Protein AF-A0A519KYM5-F1 (afdb_monomer)

pLDDT: mean 92.84, std 6.89, range [45.44, 98.31]

Radius of gyration: 21.44 Å; Cα contacts (8 Å, |Δi|>4): 376; chains: 1; bounding box: 69×41×55 Å

Foldseek 3Di:
DLQLLLLVVLLVVQLCCLLQFHLDGCSVLCSVLSVVCVVCPVPDLVCLQVQLCCLQQVLLLVQLVVCLVVFHHDQFQLSDHVVRLVVQLVVLVVLQLDQDSNSVSVSSVSNNVSCCRGVVSVVSSVSSNVSSVVSVVVSCVVVCCLVPVVVCVVVLVVLLVCLQVQLVVLVVLLCCVVVVNDATRSSSSSNSSSSSSVVSNVSNVVSVVSVCCVPPVVVVCVQCVLCVQAVVVLVSQVSNVVSQCPGNNHVNCVVPPVQPDPVNVVVVVVVSVVVSSVVSVVLVVFFVGPPVVQVSVCSSVVHRDGGGDDDDPD

Solvent-accessible surface area (backbone atoms only — not comparable to full-atom values): 15759 Å² total; per-residue (Å²): 110,64,68,61,42,44,32,52,53,36,27,52,50,18,52,49,40,20,35,77,41,36,52,75,48,67,42,36,53,50,20,55,44,51,58,56,49,57,78,52,69,82,56,52,67,65,55,27,43,53,51,12,51,44,32,41,48,46,44,29,41,52,51,8,52,49,16,26,72,72,43,43,82,76,79,19,87,65,72,45,53,71,70,56,46,49,50,61,51,59,71,40,46,62,31,47,68,30,62,50,60,65,50,31,29,52,38,17,50,49,47,42,59,46,48,63,38,46,40,30,63,59,50,50,36,50,53,39,24,52,45,10,50,50,30,39,49,53,36,41,61,75,66,36,45,85,80,40,45,80,84,38,42,69,58,33,50,53,40,23,70,47,22,35,61,53,9,47,57,30,31,52,50,28,44,34,59,80,71,67,52,88,60,57,32,52,53,32,7,51,34,45,27,20,53,43,11,51,64,36,26,49,49,9,51,53,25,47,49,51,58,39,36,74,73,80,32,52,64,57,52,64,68,44,44,37,33,65,70,20,48,64,30,49,52,54,49,51,39,44,52,49,34,35,46,28,28,30,61,49,70,34,44,72,79,37,74,79,49,73,35,74,67,40,47,51,50,50,52,50,52,52,52,51,49,46,38,52,48,29,45,59,48,54,70,54,26,69,53,32,72,50,48,39,51,54,48,16,63,44,70,74,45,85,60,82,52,60,55,77,76,74,84,127

Sequence (314 aa):
GFYLRRVFILLLIGLCNLAFLYWGDILIVYALLGMVLLLFRNAGQKTLLTLGLTLVLVPPLLIGAAEAIIGGPLPNLAGVGPTASQAAFDALLPAYAGGDYWAFVAANLRYYLMHNLTETSYVVMYDLGVLGLFMLGLWTARKGVFENIDQHRPLLRRIAAIALPVGLVISVVQATRMLGVPAEGVLRGVVTAAYIGLPILAFGYLAILTLFISRNGRWLSVLFAPMGRMALTGYLASNAIGAFIWYAWGLGHINDKAWLTMGGMNLIAVAVFVALCLFSALWLAVFRFGPAEWVWRSLTYGRLQPVLKRKSAA

Mean predicted aligned error: 4.63 Å

Structure (mmCIF, N/CA/C/O backbone):
data_AF-A0A519KYM5-F1
#
_entry.id   AF-A0A519KYM5-F1
#
loop_
_atom_site.group_PDB
_atom_site.id
_atom_site.type_symbol
_atom_site.label_atom_id
_atom_site.label_alt_id
_atom_site.label_comp_id
_atom_site.label_asym_id
_atom_site.label_entity_id
_atom_site.label_seq_id
_atom_site.pdbx_PDB_ins_code
_atom_site.Cartn_x
_atom_site.Cartn_y
_atom_site.Cartn_z
_atom_site.occupancy
_atom_site.B_iso_or_equiv
_atom_site.auth_seq_id
_atom_site.auth_comp_id
_atom_site.auth_asym_id
_atom_site.auth_atom_id
_atom_site.pdbx_PDB_model_num
ATOM 1 N N . GLY A 1 1 ? -11.924 -19.831 11.954 1.00 82.38 1 GLY A N 1
ATOM 2 C CA . GLY A 1 1 ? -12.762 -19.871 10.739 1.00 82.38 1 GLY A CA 1
ATOM 3 C C . GLY A 1 1 ? -12.939 -18.507 10.090 1.00 82.38 1 GLY A C 1
ATOM 4 O O . GLY A 1 1 ? -12.425 -18.301 9.003 1.00 82.38 1 GLY A O 1
ATOM 5 N N . PHE A 1 2 ? -13.641 -17.573 10.743 1.00 91.56 2 PHE A N 1
ATOM 6 C CA . PHE A 1 2 ? -14.082 -16.309 10.125 1.00 91.56 2 PHE A CA 1
ATOM 7 C C . PHE A 1 2 ? -12.966 -15.458 9.493 1.00 91.56 2 PHE A C 1
ATOM 9 O O . PHE A 1 2 ? -13.075 -15.081 8.331 1.00 91.56 2 PHE A O 1
ATOM 16 N N . TYR A 1 3 ? -11.875 -15.196 10.223 1.00 91.62 3 TYR A N 1
ATOM 17 C CA . TYR A 1 3 ? -10.758 -14.398 9.699 1.00 91.62 3 TYR A CA 1
ATOM 18 C C . TYR A 1 3 ? -10.119 -15.031 8.454 1.00 91.62 3 TYR A C 1
ATOM 20 O O . TYR A 1 3 ? -9.906 -14.342 7.464 1.00 91.62 3 TYR A O 1
ATOM 28 N N . LEU A 1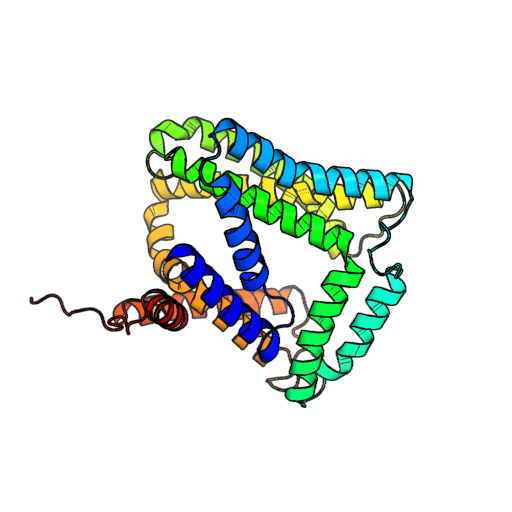 4 ? -9.888 -16.350 8.472 1.00 93.06 4 LEU A N 1
ATOM 29 C CA . LEU A 1 4 ? -9.316 -17.069 7.330 1.00 93.06 4 LEU A CA 1
ATOM 30 C C . LEU A 1 4 ? -10.217 -16.985 6.096 1.00 93.06 4 LEU A C 1
ATOM 32 O O . LEU A 1 4 ? -9.712 -16.741 5.012 1.00 93.06 4 LEU A O 1
ATOM 36 N N . ARG A 1 5 ? -11.545 -17.094 6.252 1.00 94.56 5 ARG A N 1
ATOM 37 C CA . ARG A 1 5 ? -12.481 -16.882 5.131 1.00 94.56 5 ARG A CA 1
ATOM 38 C C . ARG A 1 5 ? -12.365 -15.470 4.568 1.00 94.56 5 ARG A C 1
ATOM 40 O O . ARG A 1 5 ? -12.272 -15.300 3.361 1.00 94.56 5 ARG A O 1
ATOM 47 N N . ARG A 1 6 ? -12.338 -14.464 5.446 1.00 95.06 6 ARG A N 1
ATOM 48 C CA . ARG A 1 6 ? -12.236 -13.050 5.061 1.00 95.06 6 ARG A CA 1
ATOM 49 C C . ARG A 1 6 ? -10.977 -12.773 4.242 1.00 95.06 6 ARG A C 1
ATOM 51 O O . ARG A 1 6 ? -11.042 -12.074 3.235 1.00 95.06 6 ARG A O 1
ATOM 58 N N . VAL A 1 7 ? -9.855 -13.323 4.691 1.00 95.69 7 VAL A N 1
ATOM 59 C CA . VAL A 1 7 ? -8.554 -13.184 4.039 1.00 95.69 7 VAL A CA 1
ATOM 60 C C . VAL A 1 7 ? -8.479 -13.998 2.746 1.00 95.69 7 VAL A C 1
ATOM 62 O O . VAL A 1 7 ? -8.010 -13.485 1.740 1.00 95.69 7 VAL A O 1
ATOM 65 N N . PHE A 1 8 ? -9.023 -15.213 2.725 1.00 96.44 8 PHE A N 1
ATOM 66 C CA . PHE A 1 8 ? -9.093 -16.031 1.515 1.00 96.44 8 PHE A CA 1
ATOM 67 C C . PHE A 1 8 ? -9.935 -15.377 0.412 1.00 96.44 8 PHE A C 1
ATOM 69 O O . PHE A 1 8 ? -9.525 -15.335 -0.739 1.00 96.44 8 PHE A O 1
ATOM 76 N N . ILE A 1 9 ? -11.089 -14.793 0.746 1.00 97.06 9 ILE A N 1
ATOM 77 C CA . ILE A 1 9 ? -11.899 -14.070 -0.247 1.00 97.06 9 ILE A CA 1
ATOM 78 C C . ILE A 1 9 ? -11.163 -12.817 -0.729 1.00 97.06 9 ILE A C 1
ATOM 80 O O . ILE A 1 9 ? -11.246 -12.481 -1.906 1.00 97.06 9 ILE A O 1
ATOM 84 N N . LEU A 1 10 ? -10.424 -12.138 0.155 1.00 96.75 10 LEU A N 1
ATOM 85 C CA . LEU A 1 10 ? -9.591 -11.003 -0.242 1.00 96.75 10 LEU A CA 1
ATOM 86 C C . LEU A 1 10 ? -8.496 -11.430 -1.233 1.00 96.75 10 LEU A C 1
ATOM 88 O O . LEU A 1 10 ? -8.280 -10.726 -2.212 1.00 96.75 10 LEU A O 1
ATOM 92 N N . LEU A 1 11 ? -7.883 -12.602 -1.024 1.00 97.62 11 LEU A N 1
ATOM 93 C CA . LEU A 1 11 ? -6.935 -13.206 -1.963 1.00 97.62 11 LEU A CA 1
ATOM 94 C C . LEU A 1 11 ? -7.583 -13.458 -3.329 1.00 97.62 11 LEU A C 1
ATOM 96 O O . LEU A 1 11 ? -7.002 -13.095 -4.343 1.00 97.62 11 LEU A O 1
ATOM 100 N N . LEU A 1 12 ? -8.793 -14.027 -3.369 1.00 97.75 12 LEU A N 1
ATOM 101 C CA . LEU A 1 12 ? -9.511 -14.251 -4.630 1.00 97.75 12 LEU A CA 1
ATOM 102 C C . LEU A 1 12 ? -9.815 -12.938 -5.363 1.00 97.75 12 LEU A C 1
ATOM 104 O O . LEU A 1 12 ? -9.642 -12.859 -6.574 1.00 97.75 12 LEU A O 1
ATOM 108 N N . ILE A 1 13 ? -10.232 -11.898 -4.635 1.00 97.94 13 ILE A N 1
ATOM 109 C CA . ILE A 1 13 ? -10.460 -10.567 -5.215 1.00 97.94 13 ILE A CA 1
ATOM 110 C C . ILE A 1 13 ? -9.151 -9.997 -5.775 1.00 97.94 13 ILE A C 1
ATOM 112 O O . ILE A 1 13 ? -9.155 -9.477 -6.888 1.00 97.94 13 ILE A O 1
ATOM 116 N N . GLY A 1 14 ? -8.046 -10.136 -5.039 1.00 97.44 14 GLY A N 1
ATOM 117 C CA . GLY A 1 14 ? -6.719 -9.725 -5.492 1.00 97.44 14 GLY A CA 1
ATOM 118 C C . GLY A 1 14 ? -6.259 -10.472 -6.742 1.00 97.44 14 GLY A C 1
ATOM 119 O O . GLY A 1 14 ? -5.778 -9.850 -7.676 1.00 97.44 14 GLY A O 1
ATOM 120 N N . LEU A 1 15 ? -6.486 -11.787 -6.825 1.00 97.25 15 LEU A N 1
ATOM 121 C CA . LEU A 1 15 ? -6.181 -12.586 -8.020 1.00 97.25 15 LEU A CA 1
ATOM 122 C C . LEU A 1 15 ? -7.008 -12.153 -9.238 1.00 97.25 15 LEU A C 1
ATOM 124 O O . LEU A 1 15 ? -6.481 -12.088 -10.346 1.00 97.25 15 LEU A O 1
ATOM 128 N N . CYS A 1 16 ? -8.286 -11.818 -9.043 1.00 97.62 16 CYS A N 1
ATOM 129 C CA . CYS A 1 16 ? -9.114 -11.264 -10.112 1.00 97.62 16 CYS A CA 1
ATOM 130 C C . CYS A 1 16 ? -8.623 -9.878 -10.551 1.00 97.62 16 CYS A C 1
ATOM 132 O O . CYS A 1 16 ? -8.496 -9.633 -11.747 1.00 97.62 16 CYS A O 1
ATOM 134 N N . ASN A 1 17 ? -8.327 -8.976 -9.611 1.00 97.56 17 ASN A N 1
ATOM 135 C CA . ASN A 1 17 ? -7.781 -7.658 -9.940 1.00 97.56 17 ASN A CA 1
ATOM 136 C C . ASN A 1 17 ? -6.436 -7.786 -10.671 1.00 97.56 17 ASN A C 1
ATOM 138 O O . ASN A 1 17 ? -6.242 -7.137 -11.698 1.00 97.56 17 ASN A O 1
ATOM 142 N N . LEU A 1 18 ? -5.574 -8.688 -10.197 1.00 96.94 18 LEU A N 1
ATOM 143 C CA . LEU A 1 18 ? -4.292 -8.998 -10.809 1.00 96.94 18 LEU A CA 1
ATOM 144 C C . LEU A 1 18 ? -4.453 -9.422 -12.270 1.00 96.94 18 LEU A C 1
ATOM 146 O O . LEU A 1 18 ? -3.813 -8.874 -13.159 1.00 96.94 18 LEU A O 1
ATOM 150 N N . ALA A 1 19 ? -5.305 -10.417 -12.518 1.00 96.75 19 ALA A N 1
ATOM 151 C CA . ALA A 1 19 ? -5.488 -10.962 -13.854 1.00 96.75 19 ALA A CA 1
ATOM 152 C C . ALA A 1 19 ? -6.130 -9.934 -14.795 1.00 96.75 19 ALA A C 1
ATOM 154 O O . ALA A 1 19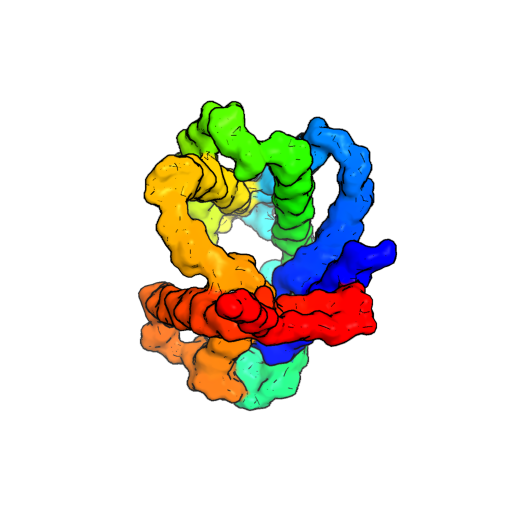 ? -5.627 -9.693 -15.890 1.00 96.75 19 ALA A O 1
ATOM 155 N N . PHE A 1 20 ? -7.233 -9.318 -14.365 1.00 97.25 20 PHE A N 1
ATOM 156 C CA . PHE A 1 20 ? -8.153 -8.621 -15.263 1.00 97.25 20 PHE A CA 1
ATOM 157 C C . PHE A 1 20 ? -7.969 -7.106 -15.328 1.00 97.25 20 PHE A C 1
ATOM 159 O O . PHE A 1 20 ? -8.463 -6.496 -16.277 1.00 97.25 20 PHE A O 1
ATOM 166 N N . LEU A 1 21 ? -7.303 -6.488 -14.348 1.00 95.44 21 LEU A N 1
ATOM 167 C CA . LEU A 1 21 ? -7.225 -5.028 -14.242 1.00 95.44 21 LEU A CA 1
ATOM 168 C C . LEU A 1 21 ? -5.791 -4.508 -14.222 1.00 95.44 21 LEU A C 1
ATOM 170 O O . LEU A 1 21 ? -5.492 -3.571 -14.954 1.00 95.44 21 LEU A O 1
ATOM 174 N N . TYR A 1 22 ? -4.912 -5.065 -13.388 1.00 93.56 22 TYR A N 1
ATOM 175 C CA . TYR A 1 22 ? -3.583 -4.491 -13.192 1.00 93.56 22 TYR A CA 1
ATOM 176 C C . TYR A 1 22 ? -2.572 -5.517 -12.678 1.00 93.56 22 TYR A C 1
ATOM 178 O O . TYR A 1 22 ? -2.830 -6.206 -11.700 1.00 93.56 22 TYR A O 1
ATOM 186 N N . TRP A 1 23 ? -1.386 -5.561 -13.288 1.00 88.81 23 TRP A N 1
ATOM 187 C CA . TRP A 1 23 ? -0.317 -6.525 -12.996 1.00 88.81 23 TRP A CA 1
ATOM 188 C C . TRP A 1 23 ? 0.273 -6.466 -11.574 1.00 88.81 23 TRP A C 1
ATOM 190 O O . TRP A 1 23 ? 1.018 -7.369 -11.191 1.00 88.81 23 TRP A O 1
ATOM 200 N N . GLY A 1 24 ? -0.019 -5.426 -10.788 1.00 84.81 24 GLY A N 1
ATOM 201 C CA . GLY A 1 24 ? 0.425 -5.289 -9.399 1.00 84.81 24 GLY A CA 1
ATOM 202 C C . GLY A 1 24 ? -0.750 -5.298 -8.425 1.00 84.81 24 GLY A C 1
ATOM 203 O O . GLY A 1 24 ? -1.592 -4.407 -8.465 1.00 84.81 24 GLY A O 1
ATOM 204 N N . ASP A 1 25 ? -0.801 -6.255 -7.498 1.00 90.69 25 ASP A N 1
ATOM 205 C CA . ASP A 1 25 ? -1.917 -6.348 -6.552 1.00 90.69 25 ASP A CA 1
ATOM 206 C C . ASP A 1 25 ? -1.458 -6.470 -5.091 1.00 90.69 25 ASP A C 1
ATOM 208 O O . ASP A 1 25 ? -0.833 -7.451 -4.681 1.00 90.69 25 ASP A O 1
ATOM 212 N N . ILE A 1 26 ? -1.812 -5.463 -4.284 1.00 92.81 26 ILE A N 1
ATOM 213 C CA . ILE A 1 26 ? -1.502 -5.433 -2.846 1.00 92.81 26 ILE A CA 1
ATOM 214 C C . ILE A 1 26 ? -2.474 -6.276 -2.016 1.00 92.81 26 ILE A C 1
ATOM 216 O O . ILE A 1 26 ? -2.162 -6.609 -0.875 1.00 92.81 26 ILE A O 1
ATOM 220 N N . LEU A 1 27 ? -3.653 -6.629 -2.542 1.00 96.31 27 LEU A N 1
ATOM 221 C CA . LEU A 1 27 ? -4.633 -7.442 -1.820 1.00 96.31 27 LEU A CA 1
ATOM 222 C C . LEU A 1 27 ? -4.134 -8.877 -1.659 1.00 96.31 27 LEU A C 1
ATOM 224 O O . LEU A 1 27 ? -4.352 -9.462 -0.598 1.00 96.31 27 LEU A O 1
ATOM 228 N N . ILE A 1 28 ? -3.424 -9.418 -2.656 1.00 95.75 28 ILE A N 1
ATOM 229 C CA . ILE A 1 28 ? -2.729 -10.707 -2.553 1.00 95.75 28 ILE A CA 1
ATOM 230 C C . ILE A 1 28 ? -1.718 -10.652 -1.405 1.00 95.75 28 ILE A C 1
ATOM 232 O O . ILE A 1 28 ? -1.791 -11.472 -0.489 1.00 95.75 28 ILE A O 1
ATOM 236 N N . VAL A 1 29 ? -0.840 -9.643 -1.394 1.00 94.38 29 VAL A N 1
ATOM 237 C CA . VAL A 1 29 ? 0.167 -9.454 -0.335 1.00 94.38 29 VAL A CA 1
ATOM 238 C C . VAL A 1 29 ? -0.503 -9.324 1.034 1.00 94.38 29 VAL A C 1
ATOM 240 O O . VAL A 1 29 ? -0.162 -10.037 1.976 1.00 94.38 29 VAL A O 1
ATOM 243 N N . TYR A 1 30 ? -1.527 -8.479 1.156 1.00 95.69 30 TYR A N 1
ATOM 244 C CA . TYR A 1 30 ? -2.255 -8.282 2.412 1.00 95.69 30 TYR A CA 1
ATOM 245 C C . TYR A 1 30 ? -2.967 -9.545 2.876 1.00 95.69 30 TYR A C 1
ATOM 247 O O . TYR A 1 30 ? -3.055 -9.791 4.081 1.00 95.69 30 TYR A O 1
ATOM 255 N N . ALA A 1 31 ? -3.470 -10.357 1.948 1.00 97.00 31 ALA A N 1
ATOM 256 C CA . ALA A 1 31 ? -4.098 -11.613 2.292 1.00 97.00 31 ALA A CA 1
ATOM 257 C C . ALA A 1 31 ? -3.068 -12.628 2.809 1.00 97.00 31 ALA A C 1
ATOM 259 O O . ALA A 1 31 ? -3.245 -13.188 3.892 1.00 97.00 31 ALA A O 1
ATOM 260 N N . LEU A 1 32 ? -1.960 -12.823 2.094 1.00 96.00 32 LEU A N 1
ATOM 261 C CA . LEU A 1 32 ? -0.892 -13.736 2.508 1.00 96.00 32 LEU A CA 1
ATOM 262 C C . LEU A 1 32 ? -0.294 -13.321 3.858 1.00 96.00 32 LEU A C 1
ATOM 264 O O . LEU A 1 32 ? -0.268 -14.114 4.803 1.00 96.00 32 LEU A O 1
ATOM 268 N N . LEU A 1 33 ? 0.088 -12.053 4.000 1.00 96.62 33 LEU A N 1
ATOM 269 C CA . LEU A 1 33 ? 0.663 -11.531 5.238 1.00 96.62 33 LEU A CA 1
ATOM 270 C C . LEU A 1 33 ? -0.359 -11.452 6.374 1.00 96.62 33 LEU A C 1
ATOM 272 O O . LEU A 1 33 ? 0.004 -11.632 7.533 1.00 96.62 33 LEU A O 1
ATOM 276 N N . GLY A 1 34 ? -1.645 -11.261 6.074 1.00 95.56 34 GLY A N 1
ATOM 277 C CA . GLY A 1 34 ? -2.722 -11.382 7.055 1.00 95.56 34 GLY A CA 1
ATOM 278 C C . GLY A 1 34 ? -2.822 -12.794 7.639 1.00 95.56 34 GLY A C 1
ATOM 279 O O . GLY A 1 34 ? -3.005 -12.957 8.848 1.00 95.56 34 GLY A O 1
ATOM 280 N N . MET A 1 35 ? -2.635 -13.835 6.819 1.00 95.44 35 MET A N 1
ATOM 281 C CA . MET A 1 35 ? -2.548 -15.212 7.323 1.00 95.44 35 MET A CA 1
ATOM 282 C C . MET A 1 35 ? -1.312 -15.414 8.202 1.00 95.44 35 MET A C 1
ATOM 284 O O . MET A 1 35 ? -1.437 -15.995 9.278 1.00 95.44 35 MET A O 1
ATOM 288 N N . VAL A 1 36 ? -0.150 -14.887 7.803 1.00 96.06 36 VAL A N 1
ATOM 289 C CA . VAL A 1 36 ? 1.082 -14.945 8.614 1.00 96.06 36 VAL A CA 1
ATOM 290 C C . VAL A 1 36 ? 0.911 -14.200 9.943 1.00 96.06 36 VAL A C 1
ATOM 292 O O . VAL A 1 36 ? 1.315 -14.696 10.994 1.00 96.06 36 VAL A O 1
ATOM 295 N N . LEU A 1 37 ? 0.231 -13.049 9.940 1.00 95.50 37 LEU A N 1
ATOM 296 C CA . LEU A 1 37 ? -0.032 -12.247 11.137 1.00 95.50 37 LEU A CA 1
ATOM 297 C C . LEU A 1 37 ? -0.808 -13.030 12.210 1.00 95.50 37 LEU A C 1
ATOM 299 O O . LEU A 1 37 ? -0.654 -12.753 13.402 1.00 95.50 37 LEU A O 1
ATOM 303 N N . LEU A 1 38 ? -1.601 -14.041 11.830 1.00 93.94 38 LEU A N 1
ATOM 304 C CA . LEU A 1 38 ? -2.294 -14.898 12.796 1.00 93.94 38 LEU A CA 1
ATOM 305 C C . LEU A 1 38 ? -1.342 -15.651 13.724 1.00 93.94 38 LEU A C 1
ATOM 307 O O . LEU A 1 38 ? -1.716 -15.898 14.873 1.00 93.94 38 LEU A O 1
ATOM 311 N N . LEU A 1 39 ? -0.127 -15.969 13.272 1.00 95.19 39 LEU A N 1
ATOM 312 C CA . LEU A 1 39 ? 0.903 -16.593 14.108 1.00 95.19 39 LEU A CA 1
ATOM 313 C C . LEU A 1 39 ? 1.306 -15.672 15.271 1.00 95.19 39 LEU A C 1
ATOM 315 O O . LEU A 1 39 ? 1.611 -16.136 16.367 1.00 95.19 39 LEU A O 1
ATOM 319 N N . PHE A 1 40 ? 1.197 -14.356 15.075 1.00 95.75 40 PHE A N 1
ATOM 320 C CA . PHE A 1 40 ? 1.540 -13.327 16.057 1.00 95.75 40 PHE A CA 1
ATOM 321 C C . PHE A 1 40 ? 0.331 -12.808 16.847 1.00 95.75 40 PHE A C 1
ATOM 323 O O . PHE A 1 40 ? 0.466 -11.909 17.680 1.00 95.75 40 PHE A O 1
ATOM 330 N N . ARG A 1 41 ? -0.867 -13.384 16.662 1.00 93.69 41 ARG A N 1
ATOM 331 C CA . ARG A 1 41 ? -2.090 -12.907 17.336 1.00 93.69 41 ARG A CA 1
ATOM 332 C C . ARG A 1 41 ? -2.024 -12.992 18.863 1.00 93.69 41 ARG A C 1
ATOM 334 O O . ARG A 1 41 ? -2.716 -12.237 19.528 1.00 93.69 41 ARG A O 1
ATOM 341 N N . ASN A 1 42 ? -1.200 -13.872 19.423 1.00 94.88 42 ASN A N 1
ATOM 342 C CA . ASN A 1 42 ? -1.011 -13.999 20.872 1.00 94.88 42 ASN A CA 1
ATOM 343 C C . ASN A 1 42 ? 0.338 -13.429 21.337 1.00 94.88 42 ASN A C 1
ATOM 345 O O . ASN A 1 42 ? 0.671 -13.528 22.513 1.00 94.88 42 ASN A O 1
ATOM 349 N N . ALA A 1 43 ? 1.116 -12.823 20.433 1.00 96.75 43 ALA A N 1
ATOM 350 C CA . ALA A 1 43 ? 2.399 -12.229 20.778 1.00 96.75 43 ALA A CA 1
ATOM 351 C C . ALA A 1 43 ? 2.210 -11.037 21.730 1.00 96.75 43 ALA A C 1
ATOM 353 O O . ALA A 1 43 ? 1.237 -10.281 21.623 1.00 96.75 43 ALA A O 1
ATOM 354 N N . GLY A 1 44 ? 3.152 -10.863 22.659 1.00 97.38 44 GLY A N 1
ATOM 355 C CA . GLY A 1 44 ? 3.149 -9.750 23.604 1.00 97.38 44 GLY A CA 1
ATOM 356 C C . GLY A 1 44 ? 3.407 -8.397 22.931 1.00 97.38 44 GLY A C 1
ATOM 357 O O . GLY A 1 44 ? 3.975 -8.318 21.844 1.00 97.38 44 GLY A O 1
ATOM 358 N N . GLN A 1 45 ? 3.040 -7.305 23.612 1.00 96.50 45 GLN A N 1
ATOM 359 C CA . GLN A 1 45 ? 3.223 -5.934 23.105 1.00 96.50 45 GLN A CA 1
ATOM 360 C C . GLN A 1 45 ? 4.685 -5.614 22.760 1.00 96.50 45 GLN A C 1
ATOM 362 O O . GLN A 1 45 ? 4.956 -4.971 21.752 1.00 96.50 45 GLN A O 1
ATOM 367 N N . LYS A 1 46 ? 5.637 -6.083 23.580 1.00 97.19 46 LYS A N 1
ATOM 368 C CA . LYS A 1 46 ? 7.070 -5.900 23.310 1.00 97.19 46 LYS A CA 1
ATOM 369 C C . LYS A 1 46 ? 7.486 -6.614 22.022 1.00 97.19 46 LYS A C 1
ATOM 371 O O . LYS A 1 46 ? 8.122 -6.001 21.180 1.00 97.19 46 LYS A O 1
ATOM 376 N N . THR A 1 47 ? 7.055 -7.862 21.833 1.00 97.62 47 THR A N 1
ATOM 377 C CA . THR A 1 47 ? 7.344 -8.645 20.624 1.00 97.62 47 THR A CA 1
ATOM 378 C C . THR A 1 47 ? 6.789 -7.979 19.370 1.00 97.62 47 THR A C 1
ATOM 380 O O . THR A 1 47 ? 7.522 -7.842 18.400 1.00 97.62 47 THR A O 1
ATOM 383 N N . LEU A 1 48 ? 5.529 -7.527 19.391 1.00 98.00 48 LEU A N 1
ATOM 384 C CA . LEU A 1 48 ? 4.917 -6.852 18.240 1.00 98.00 48 LEU A CA 1
ATOM 385 C C . LEU A 1 48 ? 5.660 -5.568 17.861 1.00 98.00 48 LEU A C 1
ATOM 387 O O . LEU A 1 48 ? 5.880 -5.322 16.679 1.00 98.00 48 LEU A O 1
ATOM 391 N N . LEU A 1 49 ? 6.067 -4.775 18.856 1.00 97.75 49 LEU A N 1
ATOM 392 C CA . LEU A 1 49 ? 6.807 -3.540 18.623 1.00 97.75 49 LEU A CA 1
ATOM 393 C C . LEU A 1 49 ? 8.215 -3.815 18.092 1.00 97.75 49 LEU A C 1
ATOM 395 O O . LEU A 1 49 ? 8.589 -3.272 17.059 1.00 97.75 49 LEU A O 1
ATOM 399 N N . THR A 1 50 ? 8.989 -4.652 18.787 1.00 98.19 50 THR A N 1
ATOM 400 C CA . THR A 1 50 ? 10.381 -4.930 18.418 1.00 98.19 50 THR A CA 1
ATOM 401 C C . THR A 1 50 ? 10.451 -5.615 17.063 1.00 98.19 50 THR A C 1
ATOM 403 O O . THR A 1 50 ? 11.133 -5.111 16.182 1.00 98.19 50 THR A O 1
ATOM 406 N N . LEU A 1 51 ? 9.700 -6.701 16.856 1.00 98.12 51 LEU A N 1
ATOM 407 C CA . LEU A 1 51 ? 9.719 -7.415 15.582 1.00 98.12 51 LEU A CA 1
ATOM 408 C C . LEU A 1 51 ? 9.128 -6.561 14.453 1.00 98.12 51 LEU A C 1
ATOM 410 O O . LEU A 1 51 ? 9.683 -6.545 13.362 1.00 98.12 51 LEU A O 1
ATOM 414 N N . GLY A 1 52 ? 8.072 -5.786 14.724 1.00 98.06 52 GLY A N 1
ATOM 415 C CA . GLY A 1 52 ? 7.511 -4.848 13.753 1.00 98.06 52 GLY A CA 1
ATOM 416 C C . GLY A 1 52 ? 8.527 -3.804 13.281 1.00 98.06 52 GLY A C 1
ATOM 417 O O . GLY A 1 52 ? 8.709 -3.627 12.080 1.00 98.06 52 GLY A O 1
ATOM 418 N N . LEU A 1 53 ? 9.245 -3.159 14.209 1.00 98.00 53 LEU A N 1
ATOM 419 C CA . LEU A 1 53 ? 10.316 -2.211 13.876 1.00 98.00 53 LEU A CA 1
ATOM 420 C C . LEU A 1 53 ? 11.485 -2.895 13.160 1.00 98.00 53 LEU A C 1
ATOM 422 O O . LEU A 1 53 ? 11.998 -2.353 12.185 1.00 98.00 53 LEU A O 1
ATOM 426 N N . THR A 1 54 ? 11.891 -4.084 13.609 1.00 98.19 54 THR A N 1
ATOM 427 C CA . THR A 1 54 ? 12.958 -4.860 12.970 1.00 98.19 54 THR A CA 1
ATOM 428 C C . THR A 1 54 ? 12.615 -5.171 11.518 1.00 98.19 54 THR A C 1
ATOM 430 O O . THR A 1 54 ? 13.427 -4.893 10.644 1.00 98.19 54 THR A O 1
ATOM 433 N N . LEU A 1 55 ? 11.416 -5.682 11.237 1.00 97.75 55 LEU A N 1
ATOM 434 C CA . LEU A 1 55 ? 10.994 -6.033 9.879 1.00 97.75 55 LEU A CA 1
ATOM 435 C C . LEU A 1 55 ? 10.856 -4.816 8.953 1.00 97.75 55 LEU A C 1
ATOM 437 O O . LEU A 1 55 ? 11.071 -4.941 7.754 1.00 97.75 55 LEU A O 1
ATOM 441 N N . VAL A 1 56 ? 10.537 -3.640 9.498 1.00 97.44 56 VAL A N 1
ATOM 442 C CA . VAL A 1 56 ? 10.456 -2.393 8.722 1.00 97.44 56 VAL A CA 1
ATOM 443 C C . VAL A 1 56 ? 11.838 -1.796 8.440 1.00 97.44 56 VAL A C 1
ATOM 445 O O . VAL A 1 56 ? 12.069 -1.277 7.351 1.00 97.44 56 VAL A O 1
ATOM 448 N N . LEU A 1 57 ? 12.749 -1.829 9.416 1.00 97.19 57 LEU A N 1
ATOM 449 C CA . LEU A 1 57 ? 14.011 -1.087 9.347 1.00 97.19 57 LEU A CA 1
ATOM 450 C C . LEU A 1 57 ? 15.184 -1.935 8.857 1.00 97.19 57 LEU A C 1
ATOM 452 O O . LEU A 1 57 ? 16.019 -1.447 8.106 1.00 97.19 57 LEU A O 1
ATOM 456 N N . VAL A 1 58 ? 15.279 -3.192 9.284 1.00 96.94 58 VAL A N 1
ATOM 457 C CA . VAL A 1 58 ? 16.480 -4.006 9.065 1.00 96.94 58 VAL A CA 1
ATOM 458 C C . VAL A 1 58 ? 16.619 -4.485 7.617 1.00 96.94 58 VAL A C 1
ATOM 460 O O . VAL A 1 58 ? 17.722 -4.346 7.093 1.00 96.94 58 VAL A O 1
ATOM 463 N N . PRO A 1 59 ? 15.577 -4.993 6.923 1.00 95.50 59 PRO A N 1
ATOM 464 C CA . PRO A 1 59 ? 15.750 -5.481 5.556 1.00 95.50 59 PRO A CA 1
ATOM 465 C C . PRO A 1 59 ? 16.288 -4.420 4.583 1.00 95.50 59 PRO A C 1
ATOM 467 O O . PRO A 1 59 ? 17.286 -4.715 3.924 1.00 95.50 59 PRO A O 1
ATOM 470 N N . PRO A 1 60 ? 15.759 -3.177 4.531 1.00 95.12 60 PRO A N 1
ATOM 471 C CA . PRO A 1 60 ? 16.341 -2.147 3.672 1.00 95.12 60 PRO A CA 1
ATOM 472 C C . PRO A 1 60 ? 17.789 -1.800 4.018 1.00 95.12 60 PRO A C 1
ATOM 474 O O . PRO A 1 60 ? 18.603 -1.603 3.120 1.00 95.12 60 PRO A O 1
ATOM 477 N N . LEU A 1 61 ? 18.130 -1.752 5.311 1.00 95.94 61 LEU A N 1
ATOM 478 C CA . LEU A 1 61 ? 19.491 -1.460 5.763 1.00 95.94 61 LEU A CA 1
ATOM 479 C C . LEU A 1 61 ? 20.472 -2.575 5.381 1.00 95.94 61 LEU A C 1
ATOM 481 O O . LEU A 1 61 ? 21.572 -2.281 4.923 1.00 95.94 61 LEU A O 1
ATOM 485 N N . LEU A 1 62 ? 20.080 -3.843 5.535 1.00 94.56 62 LEU A N 1
ATOM 486 C CA . LEU A 1 62 ? 20.914 -4.989 5.166 1.00 94.56 62 LEU A CA 1
ATOM 487 C C . LEU A 1 62 ? 21.109 -5.086 3.655 1.00 94.56 62 LEU A C 1
ATOM 489 O O . LEU A 1 62 ? 22.229 -5.295 3.199 1.00 94.56 62 LEU A O 1
ATOM 493 N N . ILE A 1 63 ? 20.036 -4.909 2.883 1.00 92.50 63 ILE A N 1
ATOM 494 C CA . ILE A 1 63 ? 20.100 -4.919 1.418 1.00 92.50 63 ILE A CA 1
ATOM 495 C C . ILE A 1 63 ? 20.951 -3.747 0.938 1.00 92.50 63 ILE A C 1
ATOM 497 O O . ILE A 1 63 ? 21.853 -3.951 0.134 1.00 92.50 63 ILE A O 1
ATOM 501 N N . GLY A 1 64 ? 20.734 -2.543 1.472 1.00 94.12 64 GLY A N 1
ATOM 502 C CA . GLY A 1 64 ? 21.547 -1.376 1.143 1.00 94.12 64 GLY A CA 1
ATOM 503 C C . GLY A 1 64 ? 23.026 -1.572 1.484 1.00 94.12 64 GLY A C 1
ATOM 504 O O . GLY A 1 64 ? 23.888 -1.282 0.660 1.00 94.12 64 GLY A O 1
ATOM 505 N N . ALA A 1 65 ? 23.342 -2.133 2.654 1.00 94.44 65 ALA A N 1
ATOM 506 C CA . ALA A 1 65 ? 24.720 -2.458 3.023 1.00 94.44 65 ALA A CA 1
ATOM 507 C C . ALA A 1 65 ? 25.342 -3.492 2.071 1.00 94.44 65 ALA A C 1
ATOM 509 O O . ALA A 1 65 ? 26.484 -3.331 1.648 1.00 94.44 65 ALA A O 1
ATOM 510 N N . ALA A 1 66 ? 24.592 -4.528 1.693 1.00 92.38 66 ALA A N 1
ATOM 511 C CA . ALA A 1 66 ? 25.078 -5.540 0.767 1.00 92.38 66 ALA A CA 1
ATOM 512 C C . ALA A 1 66 ? 25.294 -4.974 -0.647 1.00 92.38 66 ALA A C 1
ATOM 514 O O . ALA A 1 66 ? 26.338 -5.229 -1.243 1.00 92.38 66 ALA A O 1
ATOM 515 N N . GLU A 1 67 ? 24.371 -4.152 -1.159 1.00 91.75 67 GLU A N 1
ATOM 516 C CA . GLU A 1 67 ? 24.545 -3.460 -2.444 1.00 91.75 67 GLU A CA 1
ATOM 517 C C . GLU A 1 67 ? 25.746 -2.494 -2.411 1.00 91.75 67 GLU A C 1
ATOM 519 O O . GLU A 1 67 ? 26.477 -2.403 -3.396 1.00 91.75 67 GLU A O 1
ATOM 524 N N . ALA A 1 68 ? 26.005 -1.825 -1.278 1.00 93.19 68 ALA A N 1
ATOM 525 C CA . ALA A 1 68 ? 27.183 -0.970 -1.103 1.00 93.19 68 ALA A CA 1
ATOM 526 C C . ALA A 1 68 ? 28.505 -1.755 -1.145 1.00 93.19 68 ALA A C 1
ATOM 528 O O . ALA A 1 68 ? 29.486 -1.252 -1.689 1.00 93.19 68 ALA A O 1
ATOM 529 N N . ILE A 1 69 ? 28.534 -2.968 -0.579 1.00 92.44 69 ILE A N 1
ATOM 530 C CA . ILE A 1 69 ? 29.721 -3.841 -0.556 1.00 92.44 69 ILE A CA 1
ATOM 531 C C . ILE A 1 69 ? 29.969 -4.471 -1.929 1.00 92.44 69 ILE A C 1
ATOM 533 O O . ILE A 1 69 ? 31.103 -4.508 -2.398 1.00 92.44 69 ILE A O 1
ATOM 537 N N . ILE A 1 70 ? 28.913 -4.975 -2.570 1.00 89.00 70 ILE A N 1
ATOM 538 C CA . ILE A 1 70 ? 28.993 -5.668 -3.865 1.00 89.00 70 ILE A CA 1
ATOM 539 C C . ILE A 1 70 ? 29.189 -4.668 -5.014 1.00 89.00 70 ILE A C 1
ATOM 541 O O . ILE A 1 70 ? 29.720 -5.019 -6.064 1.00 89.00 70 ILE A O 1
ATOM 545 N N . GLY A 1 71 ? 28.762 -3.419 -4.823 1.00 84.44 71 GLY A N 1
ATOM 546 C CA . GLY A 1 71 ? 28.803 -2.369 -5.836 1.00 84.44 71 GLY A CA 1
ATOM 547 C C . GLY A 1 71 ? 27.689 -2.471 -6.879 1.00 84.44 71 GLY A C 1
ATOM 548 O O . GLY A 1 71 ? 27.753 -1.826 -7.924 1.00 84.44 71 GLY A O 1
ATOM 549 N N . GLY A 1 72 ? 26.653 -3.264 -6.604 1.00 82.88 72 GLY A N 1
ATOM 550 C CA . GLY A 1 72 ? 25.592 -3.582 -7.549 1.00 82.88 72 GLY A CA 1
ATOM 551 C C . GLY A 1 72 ? 24.347 -4.161 -6.873 1.00 82.88 72 GLY A C 1
ATOM 552 O O . GLY A 1 72 ? 24.304 -4.278 -5.651 1.00 82.88 72 GLY A O 1
ATOM 553 N N . PRO A 1 73 ? 23.316 -4.505 -7.661 1.00 82.56 73 PRO A N 1
ATOM 554 C CA . PRO A 1 73 ? 22.108 -5.145 -7.152 1.00 82.56 73 PRO A CA 1
ATOM 555 C C . PRO A 1 73 ? 22.432 -6.499 -6.541 1.00 82.56 73 PRO A C 1
ATOM 557 O O . PRO A 1 73 ? 23.274 -7.234 -7.059 1.00 82.56 73 PRO A O 1
ATOM 560 N N . LEU A 1 74 ? 21.678 -6.870 -5.511 1.00 81.81 74 LEU A N 1
ATOM 561 C CA . LEU A 1 74 ? 21.715 -8.239 -5.018 1.00 81.81 74 LEU A CA 1
ATOM 562 C C . LEU A 1 74 ? 21.206 -9.228 -6.081 1.00 81.81 74 LEU A C 1
ATOM 564 O O . LEU A 1 74 ? 20.189 -8.946 -6.724 1.00 81.81 74 LEU A O 1
ATOM 568 N N . PRO A 1 75 ? 21.850 -10.401 -6.223 1.00 76.94 75 PRO A N 1
ATOM 569 C CA . PRO A 1 75 ? 21.310 -1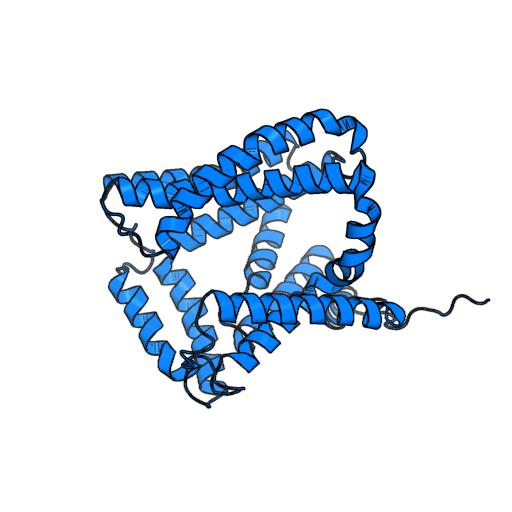1.499 -7.017 1.00 76.94 75 PRO A CA 1
ATOM 570 C C . PRO A 1 75 ? 19.907 -11.901 -6.535 1.00 76.94 75 PRO A C 1
ATOM 572 O O . PRO A 1 75 ? 19.648 -11.945 -5.329 1.00 76.94 75 PRO A O 1
ATOM 575 N N . ASN A 1 76 ? 19.005 -12.214 -7.468 1.00 82.94 76 ASN A N 1
ATOM 576 C CA . ASN A 1 76 ? 17.687 -12.777 -7.155 1.00 82.94 76 ASN A CA 1
ATOM 577 C C . ASN A 1 76 ? 17.711 -14.315 -7.130 1.00 82.94 76 ASN A C 1
ATOM 579 O O . ASN A 1 76 ? 18.678 -14.942 -7.565 1.00 82.94 76 ASN A O 1
ATOM 583 N N . LEU A 1 77 ? 16.625 -14.930 -6.646 1.00 77.19 77 LEU A N 1
ATOM 584 C CA . LEU A 1 77 ? 16.505 -16.395 -6.571 1.00 77.19 77 LEU A CA 1
ATOM 585 C C . LEU A 1 77 ? 16.534 -17.080 -7.945 1.00 77.19 77 LEU A C 1
ATOM 587 O O . LEU A 1 77 ? 16.856 -18.261 -8.021 1.00 77.19 77 LEU A O 1
ATOM 591 N N . ALA A 1 78 ? 16.212 -16.359 -9.020 1.00 80.62 78 ALA A N 1
ATOM 592 C CA . ALA A 1 78 ? 16.280 -16.875 -10.382 1.00 80.62 78 ALA A CA 1
ATOM 593 C C . ALA A 1 78 ? 17.701 -16.817 -10.985 1.00 80.62 78 ALA A C 1
ATOM 595 O O . ALA A 1 78 ? 17.908 -17.306 -12.093 1.00 80.62 78 ALA A O 1
ATOM 596 N N . GLY A 1 79 ? 18.680 -16.218 -10.294 1.00 80.56 79 GLY A N 1
ATOM 597 C CA . GLY A 1 79 ? 20.029 -16.001 -10.829 1.00 80.56 79 GLY A CA 1
ATOM 598 C C . GLY A 1 79 ? 20.069 -15.028 -12.014 1.00 80.56 79 GLY A C 1
ATOM 599 O O . GLY A 1 79 ? 21.042 -15.001 -12.765 1.00 80.56 79 GLY A O 1
ATOM 600 N N . VAL A 1 80 ? 19.010 -14.240 -12.204 1.00 80.19 80 VAL A N 1
ATOM 601 C CA . VAL A 1 80 ? 18.846 -13.334 -13.344 1.00 80.19 80 VAL A CA 1
ATOM 602 C C . VAL A 1 80 ? 19.424 -11.964 -12.986 1.00 80.19 80 VAL A C 1
ATOM 604 O O . VAL A 1 80 ? 19.151 -11.428 -11.918 1.00 80.19 80 VAL A O 1
ATOM 607 N N . GLY A 1 81 ? 20.235 -11.365 -13.857 1.00 79.44 81 GLY A N 1
ATOM 608 C CA . GLY A 1 81 ? 20.713 -9.993 -13.647 1.00 79.44 81 GLY A CA 1
ATOM 609 C C . GLY A 1 81 ? 19.615 -8.947 -13.920 1.00 79.44 81 GLY A C 1
ATOM 610 O O . GLY A 1 81 ? 18.712 -9.222 -14.709 1.00 79.44 81 GLY A O 1
ATOM 611 N N . PRO A 1 82 ? 19.706 -7.717 -13.376 1.00 78.94 82 PRO A N 1
ATOM 612 C CA . PRO A 1 82 ? 18.695 -6.670 -13.583 1.00 78.94 82 PRO A CA 1
ATOM 613 C C . PRO A 1 82 ? 18.418 -6.355 -15.050 1.00 78.94 82 PRO A C 1
ATOM 615 O O . PRO A 1 82 ? 17.282 -6.090 -15.416 1.00 78.94 82 PRO A O 1
ATOM 618 N N . THR A 1 83 ? 19.441 -6.409 -15.907 1.00 83.00 83 THR A N 1
ATOM 619 C CA . THR A 1 83 ? 19.285 -6.201 -17.353 1.00 83.00 83 THR A CA 1
ATOM 620 C C . THR A 1 83 ? 18.352 -7.237 -17.973 1.00 83.00 83 THR A C 1
ATOM 622 O O . THR A 1 83 ? 17.517 -6.898 -18.803 1.00 83.00 83 THR A O 1
ATOM 625 N N . ALA A 1 84 ? 18.463 -8.497 -17.553 1.00 85.12 84 ALA A N 1
ATOM 626 C CA . ALA A 1 84 ? 17.602 -9.567 -18.037 1.00 85.12 84 ALA A CA 1
ATOM 627 C C . ALA A 1 84 ? 16.201 -9.501 -17.403 1.00 85.12 84 ALA A C 1
ATOM 629 O O . ALA A 1 84 ? 15.221 -9.738 -18.106 1.00 85.12 84 ALA A O 1
ATOM 630 N N . SER A 1 85 ? 16.082 -9.098 -16.129 1.00 83.56 85 SER A N 1
ATOM 631 C CA . SER A 1 85 ? 14.784 -8.785 -15.506 1.00 83.56 85 SER A CA 1
ATOM 632 C C . SER A 1 85 ? 14.054 -7.668 -16.261 1.00 83.56 85 SER A C 1
ATOM 634 O O . SER A 1 85 ? 12.867 -7.792 -16.559 1.00 83.56 85 SER A O 1
ATOM 636 N N . GLN A 1 86 ? 14.774 -6.603 -16.627 1.00 84.81 86 GLN A N 1
ATOM 637 C CA . GLN A 1 86 ? 14.238 -5.489 -17.406 1.00 84.81 86 GLN A CA 1
ATOM 638 C C . GLN A 1 86 ? 13.823 -5.941 -18.809 1.00 84.81 86 GLN A C 1
ATOM 640 O O . GLN A 1 86 ? 12.699 -5.679 -19.221 1.00 84.81 86 GLN A O 1
ATOM 645 N N . ALA A 1 87 ? 14.672 -6.700 -19.508 1.00 88.56 87 ALA A N 1
ATOM 646 C CA . ALA A 1 87 ? 14.340 -7.233 -20.829 1.00 88.56 87 ALA A CA 1
ATOM 647 C C . ALA A 1 87 ? 13.088 -8.133 -20.803 1.00 88.56 87 ALA A C 1
ATOM 649 O O . ALA A 1 87 ? 12.273 -8.092 -21.724 1.00 88.56 87 ALA A O 1
ATOM 650 N N . ALA A 1 88 ? 12.901 -8.919 -19.735 1.00 87.38 88 ALA A N 1
ATOM 651 C CA . ALA A 1 88 ? 11.701 -9.730 -19.548 1.00 87.38 88 ALA A CA 1
ATOM 652 C C . ALA A 1 88 ? 10.437 -8.873 -19.358 1.00 87.38 88 ALA A C 1
ATOM 654 O O . ALA A 1 88 ? 9.369 -9.251 -19.843 1.00 87.38 88 ALA A O 1
ATOM 655 N N . PHE A 1 89 ? 10.543 -7.719 -18.691 1.00 87.62 89 PHE A N 1
ATOM 656 C CA . PHE A 1 89 ? 9.444 -6.757 -18.602 1.00 87.62 89 PHE A CA 1
ATOM 657 C C . PHE A 1 89 ? 9.161 -6.078 -19.943 1.00 87.62 89 PHE A C 1
ATOM 659 O O . PHE A 1 89 ? 8.006 -6.026 -20.368 1.00 87.62 89 PHE A O 1
ATOM 666 N N . ASP A 1 90 ? 10.200 -5.611 -20.634 1.00 91.88 90 ASP A N 1
ATOM 667 C CA . ASP A 1 90 ? 10.077 -4.922 -21.920 1.00 91.88 90 ASP A CA 1
ATOM 668 C C . ASP A 1 90 ? 9.402 -5.819 -22.972 1.00 91.88 90 ASP A C 1
ATOM 670 O O . ASP A 1 90 ? 8.601 -5.349 -23.781 1.00 91.88 90 ASP A O 1
ATOM 674 N N . ALA A 1 91 ? 9.630 -7.136 -22.903 1.00 93.06 91 ALA A N 1
ATOM 675 C CA . ALA A 1 91 ? 8.968 -8.125 -23.752 1.00 93.06 91 ALA A CA 1
ATOM 676 C C . ALA A 1 91 ? 7.437 -8.201 -23.558 1.00 93.06 91 ALA A C 1
ATOM 678 O O . ALA A 1 91 ? 6.732 -8.690 -24.442 1.00 93.06 91 ALA A O 1
ATOM 679 N N . LEU A 1 92 ? 6.904 -7.725 -22.427 1.00 93.88 92 LEU A N 1
ATOM 680 C CA . LEU A 1 92 ? 5.463 -7.667 -22.155 1.00 93.88 92 LEU A CA 1
ATOM 681 C C . LEU A 1 92 ? 4.828 -6.344 -22.604 1.00 93.88 92 LEU A C 1
ATOM 683 O O . LEU A 1 92 ? 3.607 -6.276 -22.745 1.00 93.88 92 LEU A O 1
ATOM 687 N N . LEU A 1 93 ? 5.629 -5.308 -22.871 1.00 92.81 93 LEU A N 1
ATOM 688 C CA . LEU A 1 93 ? 5.140 -3.984 -23.259 1.00 92.81 93 LEU A CA 1
ATOM 689 C C . LEU A 1 93 ? 4.218 -3.992 -24.495 1.00 92.81 93 LEU A C 1
ATOM 691 O O . LEU A 1 93 ? 3.191 -3.308 -24.455 1.00 92.81 93 LEU A O 1
ATOM 695 N N . PRO A 1 94 ? 4.472 -4.801 -25.547 1.00 94.62 94 PRO A N 1
ATOM 696 C CA . PRO A 1 94 ? 3.560 -4.900 -26.686 1.00 94.62 94 PRO A CA 1
ATOM 697 C C . PRO A 1 94 ? 2.151 -5.375 -26.314 1.00 94.62 94 PRO A C 1
ATOM 699 O O . PRO A 1 94 ? 1.189 -4.952 -26.945 1.00 94.62 94 PRO A O 1
ATOM 702 N N . ALA A 1 95 ? 1.998 -6.209 -25.280 1.00 95.00 95 ALA A N 1
ATOM 703 C CA . ALA A 1 95 ? 0.682 -6.659 -24.823 1.00 95.00 95 ALA A CA 1
ATOM 704 C C . ALA A 1 95 ? -0.099 -5.547 -24.099 1.00 95.00 95 ALA A C 1
ATOM 706 O O . ALA A 1 95 ? -1.323 -5.530 -24.145 1.00 95.00 95 ALA A O 1
ATOM 707 N N . TYR A 1 96 ? 0.597 -4.598 -23.466 1.00 94.00 96 TYR A N 1
ATOM 708 C CA . TYR A 1 96 ? -0.015 -3.422 -22.836 1.00 94.00 96 TYR A CA 1
ATOM 709 C C . TYR A 1 96 ? -0.367 -2.321 -23.848 1.00 94.00 96 TYR A C 1
ATOM 711 O O . TYR A 1 96 ? -1.340 -1.585 -23.659 1.00 94.00 96 TYR A O 1
ATOM 719 N N . ALA A 1 97 ? 0.425 -2.218 -24.917 1.00 92.75 97 ALA A N 1
ATOM 720 C CA . ALA A 1 97 ? 0.220 -1.290 -26.027 1.00 92.75 97 ALA A CA 1
ATOM 721 C C . ALA A 1 97 ? -0.690 -1.851 -27.140 1.00 92.75 97 ALA A C 1
ATOM 723 O O . ALA A 1 97 ? -1.080 -1.108 -28.039 1.00 92.75 97 ALA A O 1
ATOM 724 N N . GLY A 1 98 ? -1.025 -3.142 -27.092 1.00 92.25 98 GLY A N 1
ATOM 725 C CA . GLY A 1 98 ? -1.936 -3.807 -28.019 1.00 92.25 98 GLY A CA 1
ATOM 726 C C . GLY A 1 98 ? -3.389 -3.797 -27.533 1.00 92.25 98 GLY A C 1
ATOM 727 O O . GLY A 1 98 ? -3.663 -3.764 -26.337 1.00 92.25 98 GLY A O 1
ATOM 728 N N . GLY A 1 99 ? -4.337 -3.853 -28.470 1.00 92.94 99 GLY A N 1
ATOM 729 C CA . GLY A 1 99 ? -5.775 -3.874 -28.162 1.00 92.94 99 GLY A CA 1
ATOM 730 C C . GLY A 1 99 ? -6.327 -5.235 -27.713 1.00 92.94 99 GLY A C 1
ATOM 731 O O . GLY A 1 99 ? -7.501 -5.324 -27.363 1.00 92.94 99 GLY A O 1
ATOM 732 N N . ASP A 1 100 ? -5.520 -6.301 -27.731 1.00 96.19 100 ASP A N 1
ATOM 733 C CA . ASP A 1 100 ? -5.962 -7.636 -27.314 1.00 96.19 100 ASP A CA 1
ATOM 734 C C . ASP A 1 100 ? -6.009 -7.754 -25.783 1.00 96.19 100 ASP A C 1
ATOM 736 O O . ASP A 1 100 ? -4.987 -7.869 -25.099 1.00 96.19 100 ASP A O 1
ATOM 740 N N . TYR A 1 101 ? -7.230 -7.779 -25.248 1.00 97.00 101 TYR A N 1
ATOM 741 C CA . TYR A 1 101 ? -7.479 -7.903 -23.817 1.00 97.00 101 TYR A CA 1
ATOM 742 C C . TYR A 1 101 ? -6.950 -9.216 -23.217 1.00 97.00 101 TYR A C 1
ATOM 744 O O . TYR A 1 101 ? -6.483 -9.232 -22.080 1.00 97.00 101 TYR A O 1
ATOM 752 N N . TRP A 1 102 ? -6.971 -10.331 -23.950 1.00 97.50 102 TRP A N 1
ATOM 753 C CA . TRP A 1 102 ? -6.491 -11.602 -23.399 1.00 97.50 102 TRP A CA 1
ATOM 754 C C . TRP A 1 102 ? -4.967 -11.691 -23.404 1.00 97.50 102 TRP A C 1
ATOM 756 O O . TRP A 1 102 ? -4.389 -12.254 -22.470 1.00 97.50 102 TRP A O 1
ATOM 766 N N . ALA A 1 103 ? -4.305 -11.066 -24.383 1.00 97.25 103 ALA A N 1
ATOM 767 C CA . ALA A 1 103 ? -2.862 -10.848 -24.329 1.00 97.25 103 ALA A CA 1
ATOM 768 C C . ALA A 1 103 ? -2.473 -9.992 -23.112 1.00 97.25 103 ALA A C 1
ATOM 770 O O . ALA A 1 103 ? -1.518 -10.334 -22.413 1.00 97.25 103 ALA A O 1
ATOM 771 N N . PHE A 1 104 ? -3.249 -8.945 -22.810 1.00 96.88 104 PHE A N 1
ATOM 772 C CA . PHE A 1 104 ? -3.094 -8.129 -21.603 1.00 96.88 104 PHE A CA 1
ATOM 773 C C . PH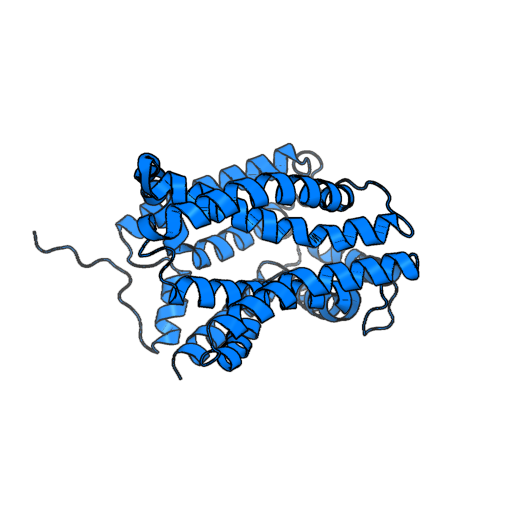E A 1 104 ? -3.231 -8.955 -20.310 1.00 96.88 104 PHE A C 1
ATOM 775 O O . PHE A 1 104 ? -2.346 -8.918 -19.454 1.00 96.88 104 PHE A O 1
ATOM 782 N N . VAL A 1 105 ? -4.288 -9.765 -20.182 1.00 97.81 105 VAL A N 1
ATOM 783 C CA . VAL A 1 105 ? -4.499 -10.640 -19.011 1.00 97.81 105 VAL A CA 1
ATOM 784 C C . VAL A 1 105 ? -3.341 -11.628 -18.837 1.00 97.81 105 VAL A C 1
ATOM 786 O O . VAL A 1 105 ? -2.820 -11.808 -17.733 1.00 97.81 105 VAL A O 1
ATOM 789 N N . ALA A 1 106 ? -2.891 -12.254 -19.929 1.00 97.38 106 ALA A N 1
ATOM 790 C CA . ALA A 1 106 ? -1.748 -13.160 -19.899 1.00 97.38 106 ALA A CA 1
ATOM 791 C C . ALA A 1 106 ? -0.450 -12.433 -19.507 1.00 97.38 106 ALA A C 1
ATOM 793 O O . ALA A 1 106 ? 0.363 -12.991 -18.765 1.00 97.38 106 ALA A O 1
ATOM 794 N N . ALA A 1 107 ? -0.257 -11.196 -19.973 1.00 96.56 107 ALA A N 1
ATOM 795 C CA . ALA A 1 107 ? 0.887 -10.367 -19.611 1.00 96.56 107 ALA A CA 1
ATOM 796 C C . ALA A 1 107 ? 0.890 -10.012 -18.118 1.00 96.56 107 ALA A C 1
ATOM 798 O O . ALA A 1 107 ? 1.942 -10.133 -17.494 1.00 96.56 107 ALA A O 1
ATOM 799 N N . ASN A 1 108 ? -0.264 -9.692 -17.522 1.00 96.31 108 ASN A N 1
ATOM 800 C CA . ASN A 1 108 ? -0.367 -9.425 -16.084 1.00 96.31 108 ASN A CA 1
ATOM 801 C C . ASN A 1 108 ? 0.074 -10.630 -15.241 1.00 96.31 108 ASN A C 1
ATOM 803 O O . ASN A 1 108 ? 0.897 -10.497 -14.334 1.00 96.31 108 ASN A O 1
ATOM 807 N N . LEU A 1 109 ? -0.441 -11.823 -15.560 1.00 95.44 109 LEU A N 1
ATOM 808 C CA . LEU A 1 109 ? -0.096 -13.052 -14.838 1.00 95.44 109 LEU A CA 1
ATOM 809 C C . LEU A 1 109 ? 1.388 -13.406 -14.995 1.00 95.44 109 LEU A C 1
ATOM 811 O O . LEU A 1 109 ? 2.048 -13.756 -14.016 1.00 95.44 109 LEU A O 1
ATOM 815 N N . ARG A 1 110 ? 1.926 -13.285 -16.216 1.00 94.12 110 ARG A N 1
ATOM 816 C CA . ARG A 1 110 ? 3.353 -13.510 -16.486 1.00 94.12 110 ARG A CA 1
ATOM 817 C C . ARG A 1 110 ? 4.220 -12.518 -15.731 1.00 94.12 110 ARG A C 1
ATOM 819 O O . ARG A 1 110 ? 5.170 -12.944 -15.083 1.00 94.12 110 ARG A O 1
ATOM 826 N N . TYR A 1 111 ? 3.881 -11.231 -15.781 1.00 92.69 111 TYR A N 1
ATOM 827 C CA . TYR A 1 111 ? 4.621 -10.199 -15.070 1.00 92.69 111 TYR A CA 1
ATOM 828 C C . TYR A 1 111 ? 4.672 -10.500 -13.579 1.00 92.69 111 TYR A C 1
ATOM 830 O O . TYR A 1 111 ? 5.752 -10.522 -13.005 1.00 92.69 111 TYR A O 1
ATOM 838 N N . TYR A 1 112 ? 3.527 -10.791 -12.962 1.00 91.44 112 TYR A N 1
ATOM 839 C CA . TYR A 1 112 ? 3.465 -11.056 -11.530 1.00 91.44 112 TYR A CA 1
ATOM 840 C C . TYR A 1 112 ? 4.326 -12.250 -11.119 1.00 91.44 112 TYR A C 1
ATOM 842 O O . TYR A 1 112 ? 5.093 -12.156 -10.163 1.00 91.44 112 TYR A O 1
ATOM 850 N N . LEU A 1 113 ? 4.245 -13.362 -11.856 1.00 87.75 113 LEU A N 1
ATOM 851 C CA . LEU A 1 113 ? 5.067 -14.541 -11.582 1.00 87.75 113 LEU A CA 1
ATOM 852 C C . LEU A 1 113 ? 6.558 -14.250 -11.775 1.00 87.75 113 LEU A C 1
ATOM 854 O O . LEU A 1 113 ? 7.359 -14.618 -10.922 1.00 87.75 113 LEU A O 1
ATOM 858 N N . MET A 1 114 ? 6.930 -13.575 -12.866 1.00 87.31 114 MET A N 1
ATOM 859 C CA . MET A 1 114 ? 8.329 -13.247 -13.149 1.00 87.31 114 MET A CA 1
ATOM 860 C C . MET A 1 114 ? 8.887 -12.259 -12.129 1.00 87.31 114 MET A C 1
ATOM 862 O O . MET A 1 114 ? 9.920 -12.539 -11.540 1.00 87.31 114 MET A O 1
ATOM 866 N N . HIS A 1 115 ? 8.180 -11.167 -11.838 1.00 85.00 115 HIS A N 1
ATOM 867 C CA . 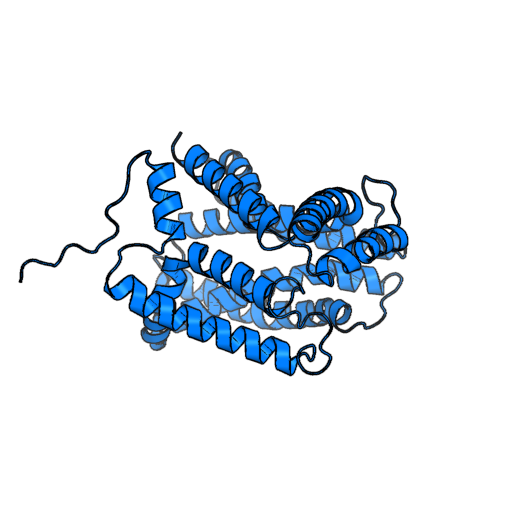HIS A 1 115 ? 8.605 -10.141 -10.885 1.00 85.00 115 HIS A CA 1
ATOM 868 C C . HIS A 1 115 ? 8.907 -10.731 -9.501 1.00 85.00 115 HIS A C 1
ATOM 870 O O . HIS A 1 115 ? 9.960 -10.462 -8.927 1.00 85.00 115 HIS A O 1
ATOM 876 N N . ASN A 1 116 ? 8.038 -11.614 -8.996 1.00 84.56 116 ASN A N 1
ATOM 877 C CA . ASN A 1 116 ? 8.260 -12.280 -7.709 1.00 84.56 116 ASN A CA 1
ATOM 878 C C . ASN A 1 116 ? 9.473 -13.234 -7.705 1.00 84.56 116 ASN A C 1
ATOM 880 O O . ASN A 1 116 ? 9.998 -13.532 -6.636 1.00 84.56 116 ASN A O 1
ATOM 884 N N . LEU A 1 117 ? 9.941 -13.692 -8.872 1.00 81.31 117 LEU A N 1
ATOM 885 C CA . LEU A 1 117 ? 11.125 -14.550 -9.020 1.00 81.31 117 LEU A CA 1
ATOM 886 C C . LEU A 1 117 ? 12.408 -13.759 -9.326 1.00 81.31 117 LEU A C 1
ATOM 888 O O . LEU A 1 117 ? 13.488 -14.132 -8.867 1.00 81.31 117 LEU A O 1
ATOM 892 N N . THR A 1 118 ? 12.304 -12.670 -10.090 1.00 82.88 118 THR A N 1
ATOM 893 C CA . THR A 1 118 ? 13.442 -11.902 -10.614 1.00 82.88 118 THR A CA 1
ATOM 894 C C . THR A 1 118 ? 13.747 -10.627 -9.820 1.00 82.88 118 THR A C 1
ATOM 896 O O . THR A 1 118 ? 14.786 -10.013 -10.031 1.00 82.88 118 THR A O 1
ATOM 899 N N . GLU A 1 119 ? 12.894 -10.224 -8.877 1.00 81.06 119 GLU A N 1
ATOM 900 C CA . GLU A 1 119 ? 13.114 -9.063 -7.993 1.00 81.06 119 GLU A CA 1
ATOM 901 C C . GLU A 1 119 ? 13.031 -9.456 -6.507 1.00 81.06 119 GLU A C 1
ATOM 903 O O . GLU A 1 119 ? 12.602 -8.688 -5.646 1.00 81.06 119 GLU A O 1
ATOM 908 N N . THR A 1 120 ? 13.451 -10.682 -6.176 1.00 83.00 120 THR A N 1
ATOM 909 C CA . THR A 1 120 ? 13.218 -11.301 -4.858 1.00 83.00 120 THR A CA 1
ATOM 910 C C . THR A 1 120 ? 13.765 -10.499 -3.684 1.00 83.00 120 THR A C 1
ATOM 912 O O . THR A 1 120 ? 13.152 -10.499 -2.623 1.00 83.00 120 THR A O 1
ATOM 915 N N . SER A 1 121 ? 14.891 -9.800 -3.839 1.00 80.25 121 SER A N 1
ATOM 916 C CA . SER A 1 121 ? 15.445 -8.945 -2.781 1.00 80.25 121 SER A CA 1
ATOM 917 C C . SER A 1 121 ? 14.507 -7.780 -2.446 1.00 80.25 121 SER A C 1
ATOM 919 O O . SER A 1 121 ? 14.216 -7.546 -1.273 1.00 80.25 121 SER A O 1
ATOM 921 N N . TYR A 1 122 ? 13.969 -7.099 -3.462 1.00 81.38 122 TYR A N 1
ATOM 922 C CA . TYR A 1 122 ? 13.012 -6.004 -3.294 1.00 81.38 122 TYR A CA 1
ATOM 923 C C . TYR A 1 122 ? 11.645 -6.496 -2.818 1.00 81.38 122 TYR A C 1
ATOM 925 O O . TYR A 1 122 ? 11.060 -5.871 -1.935 1.00 81.38 122 TYR A O 1
ATOM 933 N N . VAL A 1 123 ? 11.163 -7.631 -3.333 1.00 86.62 123 VAL A N 1
ATOM 934 C CA . VAL A 1 123 ? 9.900 -8.246 -2.893 1.00 86.62 123 VAL A CA 1
ATOM 935 C C . VAL A 1 123 ? 9.976 -8.636 -1.419 1.00 86.62 123 VAL A C 1
ATOM 937 O O . VAL A 1 123 ? 9.117 -8.245 -0.636 1.00 86.62 123 VAL A O 1
ATOM 940 N N . VAL A 1 124 ? 11.052 -9.310 -0.999 1.00 86.31 124 VAL A N 1
ATOM 941 C CA . VAL A 1 124 ? 11.262 -9.673 0.411 1.00 86.31 124 VAL A CA 1
ATOM 942 C C . VAL A 1 124 ? 11.364 -8.424 1.287 1.00 86.31 124 VAL A C 1
ATOM 944 O O . VAL A 1 124 ? 10.748 -8.373 2.350 1.00 86.31 124 VAL A O 1
ATOM 947 N N . MET A 1 125 ? 12.096 -7.395 0.850 1.00 91.00 125 MET A N 1
ATOM 948 C CA . MET A 1 125 ? 12.179 -6.121 1.572 1.00 91.00 125 MET A CA 1
ATOM 949 C C . MET A 1 125 ? 10.799 -5.487 1.777 1.00 91.00 125 MET A C 1
ATOM 951 O O . MET A 1 125 ? 10.469 -5.062 2.886 1.00 91.00 125 MET A O 1
ATOM 955 N N . TYR A 1 126 ? 10.002 -5.423 0.709 1.00 92.62 126 TYR A N 1
ATOM 956 C CA . TYR A 1 126 ? 8.667 -4.841 0.712 1.00 92.62 126 TYR A CA 1
ATOM 957 C C . TYR A 1 126 ? 7.710 -5.642 1.604 1.00 92.62 126 TYR A C 1
ATOM 959 O O . TYR A 1 126 ? 7.125 -5.076 2.529 1.00 92.62 126 TYR A O 1
ATOM 967 N N . ASP A 1 127 ? 7.601 -6.954 1.390 1.00 94.81 127 ASP A N 1
ATOM 968 C CA . ASP A 1 127 ? 6.654 -7.827 2.090 1.00 94.81 127 ASP A CA 1
ATOM 969 C C . ASP A 1 127 ? 6.964 -7.936 3.585 1.00 94.81 127 ASP A C 1
ATOM 971 O O . ASP A 1 127 ? 6.055 -7.861 4.419 1.00 94.81 127 ASP A O 1
ATOM 975 N N . LEU A 1 128 ? 8.245 -8.047 3.958 1.00 95.69 128 LEU A N 1
ATOM 976 C CA . LEU A 1 128 ? 8.643 -8.002 5.367 1.00 95.69 128 LEU A CA 1
ATOM 977 C C . LEU A 1 128 ? 8.307 -6.643 5.984 1.00 95.69 128 LEU A C 1
ATOM 979 O O . LEU A 1 128 ? 7.772 -6.598 7.093 1.00 95.69 128 LEU A O 1
ATOM 983 N N . GLY A 1 129 ? 8.529 -5.546 5.257 1.00 96.88 129 GLY A N 1
ATOM 984 C CA . GLY A 1 129 ? 8.126 -4.210 5.688 1.00 96.88 129 GLY A CA 1
ATOM 985 C C . GLY A 1 129 ? 6.617 -4.101 5.928 1.00 96.88 129 GLY A C 1
ATOM 986 O O . GLY A 1 129 ? 6.195 -3.608 6.976 1.00 96.88 129 GLY A O 1
ATOM 987 N N . VAL A 1 130 ? 5.788 -4.616 5.014 1.00 97.06 130 VAL A N 1
ATOM 988 C CA . VAL A 1 130 ? 4.322 -4.647 5.166 1.00 97.06 130 VAL A CA 1
ATOM 989 C C . VAL A 1 130 ? 3.910 -5.494 6.371 1.00 97.06 130 VAL A C 1
ATOM 991 O O . VAL A 1 130 ? 3.079 -5.052 7.169 1.00 97.06 130 VAL A O 1
ATOM 994 N N . LEU A 1 131 ? 4.513 -6.672 6.564 1.00 97.94 131 LEU A N 1
ATOM 995 C CA . LEU A 1 131 ? 4.259 -7.505 7.741 1.00 97.94 131 LEU A CA 1
ATOM 996 C C . LEU A 1 131 ? 4.634 -6.761 9.028 1.00 97.94 131 LEU A C 1
ATOM 998 O O . LEU A 1 131 ? 3.858 -6.750 9.984 1.00 97.94 131 LEU A O 1
ATOM 1002 N N . GLY A 1 132 ? 5.779 -6.079 9.040 1.00 97.94 132 GLY A N 1
ATOM 1003 C CA . GLY A 1 132 ? 6.203 -5.245 10.157 1.00 97.94 132 GLY A CA 1
ATOM 1004 C C . GLY A 1 132 ? 5.205 -4.125 10.459 1.00 97.94 132 GLY A C 1
ATOM 1005 O O . GLY A 1 132 ? 4.812 -3.944 11.613 1.00 97.94 132 GLY A O 1
ATOM 1006 N N . LEU A 1 133 ? 4.692 -3.440 9.433 1.00 97.75 133 LEU A N 1
ATOM 1007 C CA . LEU A 1 133 ? 3.634 -2.434 9.578 1.00 97.75 133 LEU A CA 1
ATOM 1008 C C . LEU A 1 133 ? 2.322 -3.034 10.104 1.00 97.75 133 LEU A C 1
ATOM 1010 O O . LEU A 1 133 ? 1.665 -2.409 10.936 1.00 97.75 133 LEU A O 1
ATOM 1014 N N . PHE A 1 134 ? 1.950 -4.251 9.701 1.00 97.50 134 PHE A N 1
ATOM 1015 C CA . PHE A 1 134 ? 0.788 -4.954 10.258 1.00 97.50 134 PHE A CA 1
ATOM 1016 C C . PHE A 1 134 ? 0.970 -5.254 11.750 1.00 97.50 134 PHE A C 1
ATOM 1018 O O . PHE A 1 134 ? 0.040 -5.067 12.539 1.00 97.50 134 PHE A O 1
ATOM 1025 N N . MET A 1 135 ? 2.171 -5.667 12.160 1.00 98.31 135 MET A N 1
ATOM 1026 C CA . MET A 1 135 ? 2.500 -5.901 13.569 1.00 98.31 135 MET A CA 1
ATOM 1027 C C . MET A 1 135 ? 2.470 -4.604 14.384 1.00 98.31 135 MET A C 1
ATOM 1029 O O . MET A 1 135 ? 1.901 -4.587 15.478 1.00 98.31 135 MET A O 1
ATOM 1033 N N . LEU A 1 136 ? 2.998 -3.503 13.839 1.00 97.75 136 LEU A N 1
ATOM 1034 C CA . LEU A 1 136 ? 2.926 -2.176 14.459 1.00 97.75 136 LEU A CA 1
ATOM 1035 C C . LEU A 1 136 ? 1.486 -1.648 14.522 1.00 97.75 136 LEU A C 1
ATOM 1037 O O . LEU A 1 136 ? 1.095 -1.041 15.520 1.00 97.75 136 LEU A O 1
ATOM 1041 N N . GLY A 1 137 ? 0.664 -1.930 13.511 1.00 96.50 137 GLY A N 1
ATOM 1042 C CA . GLY A 1 137 ? -0.768 -1.637 13.516 1.00 96.50 137 GLY A CA 1
ATOM 1043 C C . GLY A 1 137 ? -1.508 -2.406 14.612 1.00 96.50 137 GLY A C 1
ATOM 1044 O O . GLY A 1 137 ? -2.277 -1.818 15.372 1.00 96.50 137 GLY A O 1
ATOM 1045 N N . LEU A 1 138 ? -1.218 -3.703 14.766 1.00 96.44 138 LEU A N 1
ATOM 1046 C CA . LEU A 1 138 ? -1.775 -4.538 15.833 1.00 96.44 138 LEU A CA 1
ATOM 1047 C C . LEU A 1 138 ? -1.332 -4.064 17.224 1.00 96.44 138 LEU A C 1
ATOM 1049 O O . LEU A 1 138 ? -2.150 -4.011 18.144 1.00 96.44 138 LEU A O 1
ATOM 1053 N N . TRP A 1 139 ? -0.062 -3.682 17.377 1.00 97.12 139 TRP A N 1
ATOM 1054 C CA . TRP A 1 139 ? 0.457 -3.055 18.593 1.00 97.12 139 TRP A CA 1
ATOM 1055 C C . TRP A 1 139 ? -0.304 -1.764 18.926 1.00 97.12 139 TRP A C 1
ATOM 1057 O O . TRP A 1 139 ? -0.812 -1.616 20.040 1.00 97.12 139 TRP A O 1
ATOM 1067 N N . THR A 1 140 ? -0.455 -0.876 17.938 1.00 95.44 140 THR A N 1
ATOM 1068 C CA . THR A 1 140 ? -1.130 0.425 18.078 1.00 95.44 140 THR A CA 1
ATOM 1069 C C . THR A 1 140 ? -2.592 0.251 18.485 1.00 95.44 140 THR A C 1
ATOM 1071 O O . THR A 1 140 ? -3.041 0.886 19.440 1.00 95.44 140 THR A O 1
ATOM 1074 N N . ALA A 1 141 ? -3.311 -0.666 17.829 1.00 94.88 141 ALA A N 1
ATOM 1075 C CA . ALA A 1 141 ? -4.704 -0.973 18.144 1.00 94.88 141 ALA A CA 1
ATOM 1076 C C . ALA A 1 141 ? -4.861 -1.513 19.575 1.00 94.88 141 ALA A C 1
ATOM 1078 O O . ALA A 1 141 ? -5.718 -1.063 20.326 1.00 94.88 141 ALA A O 1
ATOM 1079 N N . ARG A 1 142 ? -3.992 -2.435 20.011 1.00 95.00 142 ARG A N 1
ATOM 1080 C CA . ARG A 1 142 ? -4.055 -2.973 21.382 1.00 95.00 142 ARG A CA 1
ATOM 1081 C C . ARG A 1 142 ? -3.662 -1.963 22.451 1.00 95.00 142 ARG A C 1
ATOM 1083 O O . ARG A 1 142 ? -4.052 -2.118 23.604 1.00 95.00 142 ARG A O 1
ATOM 1090 N N . LYS A 1 143 ? -2.824 -0.987 22.104 1.00 93.94 143 LYS A N 1
ATOM 1091 C CA . LYS A 1 143 ? -2.460 0.114 23.000 1.00 93.94 143 LYS A CA 1
ATOM 1092 C C . LYS A 1 143 ? -3.551 1.175 23.105 1.00 93.94 143 LYS A C 1
ATOM 1094 O O . LYS A 1 143 ? -3.457 2.022 23.986 1.00 93.94 143 LYS A O 1
ATOM 1099 N N . GLY A 1 144 ? -4.575 1.117 22.258 1.00 94.31 144 GLY A N 1
ATOM 1100 C CA . GLY A 1 144 ? -5.672 2.067 22.304 1.00 94.31 144 GLY A CA 1
ATOM 1101 C C . GLY A 1 144 ? -5.241 3.485 21.912 1.00 94.31 144 GLY A C 1
ATOM 1102 O O . GLY A 1 144 ? -5.752 4.449 22.481 1.00 94.31 144 GLY A O 1
ATOM 1103 N N . VAL A 1 145 ? -4.224 3.629 21.045 1.00 93.69 145 VAL A N 1
ATOM 1104 C CA . VAL A 1 145 ? -3.597 4.935 20.746 1.00 93.69 145 VAL A CA 1
ATOM 1105 C C . VAL A 1 145 ? -4.589 5.890 20.081 1.00 93.69 145 VAL A C 1
ATOM 1107 O O . VAL A 1 145 ? -4.585 7.085 20.379 1.00 93.69 145 VAL A O 1
ATOM 1110 N N . PHE A 1 146 ? -5.450 5.368 19.203 1.00 89.88 146 PHE A N 1
ATOM 1111 C CA . PHE A 1 146 ? -6.445 6.160 18.475 1.00 89.88 146 PHE A CA 1
ATOM 1112 C C . PHE A 1 146 ? -7.764 6.309 19.245 1.00 89.88 146 PHE A C 1
ATOM 1114 O O . PHE A 1 146 ? -8.529 7.230 18.975 1.00 89.88 146 PHE A O 1
ATOM 1121 N N . GLU A 1 147 ? -8.008 5.452 20.234 1.00 92.00 147 GLU A N 1
ATOM 1122 C CA . GLU A 1 147 ? -9.127 5.537 21.170 1.00 92.00 147 GLU A CA 1
ATOM 1123 C C . GLU A 1 147 ? -8.845 6.552 22.291 1.00 92.00 147 GLU A C 1
ATOM 1125 O O . GLU A 1 147 ? -9.740 7.285 22.700 1.00 92.00 147 GLU A O 1
ATOM 1130 N N . ASN A 1 148 ? -7.590 6.645 22.751 1.00 93.31 148 ASN A N 1
ATOM 1131 C CA . ASN A 1 148 ? -7.155 7.505 23.857 1.00 93.31 148 ASN A CA 1
ATOM 1132 C C . ASN A 1 148 ? -6.114 8.536 23.391 1.00 93.31 148 ASN A C 1
ATOM 1134 O O . ASN A 1 148 ? -4.993 8.597 23.912 1.00 93.31 148 ASN A O 1
ATOM 1138 N N . ILE A 1 149 ? -6.480 9.347 22.393 1.00 93.44 149 ILE A N 1
ATOM 1139 C CA . ILE A 1 149 ? -5.564 10.299 21.738 1.00 93.44 149 ILE A CA 1
ATOM 1140 C C . ILE A 1 149 ? -4.970 11.297 22.737 1.00 93.44 149 ILE A C 1
ATOM 1142 O O . ILE A 1 149 ? -3.779 11.592 22.660 1.00 93.44 149 ILE A O 1
ATOM 1146 N N . ASP A 1 150 ? -5.760 11.806 23.687 1.00 92.62 150 ASP A N 1
ATOM 1147 C CA . ASP A 1 150 ? -5.277 12.815 24.637 1.00 92.62 150 ASP A CA 1
ATOM 1148 C C . ASP A 1 150 ? -4.194 12.272 25.577 1.00 92.62 150 ASP A C 1
ATOM 1150 O O . ASP A 1 150 ? -3.208 12.965 25.828 1.00 92.62 150 ASP A O 1
ATOM 1154 N N . GLN A 1 151 ? -4.302 11.007 25.997 1.00 95.06 151 GLN A N 1
ATOM 1155 C CA . GLN A 1 151 ? -3.270 10.332 26.796 1.00 95.06 151 GLN A CA 1
ATOM 1156 C C . GLN A 1 151 ? -1.978 10.114 25.994 1.00 95.06 151 GLN A C 1
ATOM 1158 O O . GLN A 1 151 ? -0.876 10.228 26.528 1.00 95.06 151 GLN A O 1
ATOM 1163 N N . HIS A 1 152 ? -2.098 9.848 24.690 1.00 95.44 152 HIS A N 1
ATOM 1164 C CA . HIS A 1 152 ? -0.963 9.594 23.797 1.00 95.44 152 HIS A CA 1
ATOM 1165 C C . HIS A 1 152 ? -0.469 10.849 23.061 1.00 95.44 152 HIS A C 1
ATOM 1167 O O . HIS A 1 152 ? 0.463 10.777 22.255 1.00 95.44 152 HIS A O 1
ATOM 1173 N N . ARG A 1 153 ? -1.036 12.025 23.347 1.00 95.88 153 ARG A N 1
ATOM 1174 C CA . ARG A 1 153 ? -0.706 13.286 22.670 1.00 95.88 153 ARG A CA 1
ATOM 1175 C C . ARG A 1 153 ? 0.792 13.637 22.726 1.00 95.88 153 ARG A C 1
ATOM 1177 O O . ARG A 1 153 ? 1.311 14.052 21.686 1.00 95.88 153 ARG A O 1
ATOM 1184 N N . PRO A 1 154 ? 1.522 13.464 23.851 1.00 96.81 154 PRO A N 1
ATOM 1185 C CA . PRO A 1 154 ? 2.968 13.710 23.887 1.00 96.81 154 PRO A CA 1
ATOM 1186 C C . PRO A 1 154 ? 3.756 12.776 22.959 1.00 96.81 154 PRO A C 1
ATOM 1188 O O . PRO A 1 154 ? 4.662 13.227 22.258 1.00 96.81 154 PRO A O 1
ATOM 1191 N N . LEU A 1 155 ? 3.374 11.495 22.900 1.00 95.44 155 LEU A N 1
ATOM 1192 C CA . LEU A 1 155 ? 3.980 10.510 22.002 1.00 95.44 155 LEU A CA 1
ATOM 1193 C C . LEU A 1 155 ? 3.756 10.900 20.537 1.00 95.44 155 LEU A C 1
ATOM 1195 O O . LEU A 1 155 ? 4.716 10.968 19.776 1.00 95.44 155 LEU A O 1
ATOM 1199 N N . LEU A 1 156 ? 2.515 11.217 20.156 1.00 97.00 156 LEU A N 1
ATOM 1200 C CA . LEU A 1 156 ? 2.183 11.631 18.790 1.00 97.00 156 LEU A CA 1
ATOM 1201 C C . LEU A 1 156 ? 2.942 12.901 18.381 1.00 97.00 156 LEU A C 1
ATOM 1203 O O . LEU A 1 156 ? 3.442 12.980 17.265 1.00 97.00 156 LEU A O 1
ATOM 1207 N N . ARG A 1 157 ? 3.098 13.878 19.286 1.00 97.75 157 ARG A N 1
ATOM 1208 C CA . ARG A 1 157 ? 3.904 15.081 19.013 1.00 97.75 157 ARG A CA 1
ATOM 1209 C C . ARG A 1 157 ? 5.368 14.740 18.767 1.00 97.75 157 ARG A C 1
ATOM 1211 O O . ARG A 1 157 ? 5.952 15.271 17.830 1.00 97.75 157 ARG A O 1
ATOM 1218 N N . ARG A 1 158 ? 5.945 13.849 19.576 1.00 98.00 158 ARG A N 1
ATOM 1219 C CA . ARG A 1 158 ? 7.334 13.403 19.411 1.00 98.00 158 ARG A CA 1
ATOM 1220 C C . ARG A 1 158 ? 7.528 12.645 18.098 1.00 98.00 158 ARG A C 1
ATOM 1222 O O . ARG A 1 158 ? 8.501 12.903 17.401 1.00 98.00 158 ARG A O 1
ATOM 1229 N N . ILE A 1 159 ? 6.591 11.763 17.741 1.00 97.38 159 ILE A N 1
ATOM 1230 C CA . ILE A 1 159 ? 6.608 11.058 16.454 1.00 97.38 159 ILE A CA 1
ATOM 1231 C C . ILE A 1 159 ? 6.517 12.066 15.309 1.00 97.38 159 ILE A C 1
ATOM 1233 O O . ILE A 1 159 ? 7.373 12.038 14.438 1.00 97.38 159 ILE A O 1
ATOM 1237 N N . ALA A 1 160 ? 5.558 12.994 15.323 1.00 98.06 160 ALA A N 1
ATOM 1238 C CA . ALA A 1 160 ? 5.430 13.999 14.268 1.00 98.06 160 ALA A CA 1
ATOM 1239 C C . ALA A 1 160 ? 6.696 14.868 14.141 1.00 98.06 160 ALA A C 1
ATOM 1241 O O . ALA A 1 160 ? 7.201 15.049 13.038 1.00 98.06 160 ALA A O 1
ATOM 1242 N N . ALA A 1 161 ? 7.242 15.356 15.259 1.00 98.25 161 ALA A N 1
ATOM 1243 C CA . ALA A 1 161 ? 8.408 16.241 15.270 1.00 98.25 161 ALA A CA 1
ATOM 1244 C C . ALA A 1 161 ? 9.701 15.571 14.779 1.00 98.25 161 ALA A C 1
ATOM 1246 O O . ALA A 1 161 ? 10.562 16.257 14.242 1.00 98.25 161 ALA A O 1
ATOM 1247 N N . ILE A 1 162 ? 9.848 14.255 14.961 1.00 98.19 162 ILE A N 1
ATOM 1248 C CA . ILE A 1 162 ? 11.040 13.512 14.528 1.00 98.19 162 ILE A CA 1
ATOM 1249 C C . ILE A 1 162 ? 10.813 12.893 13.148 1.00 98.19 162 ILE A C 1
ATOM 1251 O O . ILE A 1 162 ? 11.607 13.085 12.233 1.00 98.19 162 ILE A O 1
ATOM 1255 N N . ALA A 1 163 ? 9.722 12.151 12.986 1.00 98.06 163 ALA A N 1
ATOM 1256 C CA . ALA A 1 163 ? 9.495 11.308 11.825 1.00 98.06 163 ALA A CA 1
ATOM 1257 C C . ALA A 1 163 ? 9.145 12.109 10.561 1.00 98.06 163 ALA A C 1
ATOM 1259 O O . ALA A 1 163 ? 9.489 11.668 9.471 1.00 98.06 163 ALA A O 1
ATOM 1260 N N . LEU A 1 164 ? 8.535 13.299 10.679 1.00 98.00 164 LEU A N 1
ATOM 1261 C CA . LEU A 1 164 ? 8.316 14.169 9.516 1.00 98.00 164 LEU A CA 1
ATOM 1262 C C . LEU A 1 164 ? 9.635 14.680 8.912 1.00 98.00 164 LEU A C 1
ATOM 1264 O O . LEU A 1 164 ? 9.877 14.372 7.748 1.00 98.00 164 LEU A O 1
ATOM 1268 N N . PRO A 1 165 ? 10.507 15.419 9.634 1.00 98.12 165 PRO A N 1
ATOM 1269 C CA . PRO A 1 165 ? 11.739 15.927 9.031 1.00 98.12 165 PRO A CA 1
ATOM 1270 C C . PRO A 1 165 ? 12.710 14.801 8.666 1.00 98.12 165 PRO A C 1
ATOM 1272 O O . PRO A 1 165 ? 13.233 14.791 7.555 1.00 98.12 165 PRO A O 1
ATOM 1275 N N . VAL A 1 166 ? 12.917 13.822 9.555 1.00 98.19 166 VAL A N 1
ATOM 1276 C CA . VAL A 1 166 ? 13.842 12.706 9.292 1.00 98.19 166 VAL A CA 1
ATOM 1277 C C . VAL A 1 166 ? 13.326 11.837 8.148 1.00 98.19 166 VAL A C 1
ATOM 1279 O O . VAL A 1 166 ? 14.071 11.535 7.218 1.00 98.19 166 VAL A O 1
ATOM 1282 N N . GLY A 1 167 ? 12.042 11.471 8.177 1.00 98.06 167 GLY A N 1
ATOM 1283 C CA . GLY A 1 167 ? 11.421 10.677 7.123 1.00 98.06 167 GLY A CA 1
ATOM 1284 C C . GLY A 1 167 ? 11.439 11.392 5.777 1.00 98.06 167 GLY A C 1
ATOM 1285 O O . GLY A 1 167 ? 11.704 10.746 4.769 1.00 98.06 167 GLY A O 1
ATOM 1286 N N . LEU A 1 168 ? 11.227 12.712 5.749 1.00 97.88 168 LEU A N 1
ATOM 1287 C CA . LEU A 1 168 ? 11.267 13.502 4.519 1.00 97.88 168 LEU A CA 1
ATOM 1288 C C . LEU A 1 168 ? 12.673 13.531 3.919 1.00 97.88 168 LEU A C 1
ATOM 1290 O O . LEU A 1 168 ? 12.822 13.211 2.745 1.00 97.88 168 LEU A O 1
ATOM 1294 N N . VAL A 1 169 ? 13.699 13.855 4.713 1.00 97.94 169 VAL A N 1
ATOM 1295 C CA . VAL A 1 169 ? 15.092 13.898 4.235 1.00 97.94 169 VAL A CA 1
ATOM 1296 C C . VAL A 1 169 ? 15.510 12.545 3.662 1.00 97.94 169 VAL A C 1
ATOM 1298 O O . VAL A 1 169 ? 16.021 12.478 2.547 1.00 97.94 169 VAL A O 1
ATOM 1301 N N . ILE A 1 170 ? 15.234 11.456 4.383 1.00 98.00 170 ILE A N 1
ATOM 1302 C CA . ILE A 1 170 ? 15.574 10.108 3.920 1.00 98.00 170 ILE A CA 1
ATOM 1303 C C . ILE A 1 170 ? 14.746 9.734 2.674 1.00 98.00 170 ILE A C 1
ATOM 1305 O O . ILE A 1 170 ? 15.288 9.187 1.717 1.00 98.00 170 ILE A O 1
ATOM 1309 N N . SER A 1 171 ? 13.454 10.076 2.625 1.00 97.06 171 SER A N 1
ATOM 1310 C CA . SER A 1 171 ? 12.609 9.799 1.450 1.00 97.06 171 SER A CA 1
ATOM 1311 C C . SER A 1 171 ? 13.052 10.577 0.212 1.00 97.06 171 SER A C 1
ATOM 1313 O O . SER A 1 171 ? 12.940 10.057 -0.889 1.00 97.06 171 SER A O 1
ATOM 1315 N N . VAL A 1 172 ? 13.594 11.790 0.366 1.00 96.56 172 VAL A N 1
ATOM 1316 C CA . VAL A 1 172 ? 14.186 12.547 -0.750 1.00 96.56 172 VAL A CA 1
ATOM 1317 C C . VAL A 1 172 ? 15.406 11.818 -1.308 1.00 96.56 172 VAL A C 1
ATOM 1319 O O . VAL A 1 172 ? 15.529 11.707 -2.525 1.00 96.56 172 VAL A O 1
ATOM 1322 N N . VAL A 1 173 ? 16.264 11.256 -0.447 1.00 96.62 173 VAL A N 1
ATOM 1323 C CA . VAL A 1 173 ? 17.390 10.415 -0.892 1.00 96.62 173 VAL A CA 1
ATOM 1324 C C . VAL A 1 173 ? 16.879 9.209 -1.680 1.00 96.62 173 VAL A C 1
ATOM 1326 O O . VAL A 1 173 ? 17.381 8.942 -2.768 1.00 96.62 173 VAL A O 1
ATOM 1329 N N . GLN A 1 174 ? 15.843 8.520 -1.197 1.00 94.88 174 GLN A N 1
ATOM 1330 C CA . GLN A 1 174 ? 15.236 7.399 -1.923 1.00 94.88 174 GLN A CA 1
ATOM 1331 C C . GLN A 1 174 ? 14.614 7.839 -3.261 1.00 94.88 174 GLN A C 1
ATOM 1333 O O . GLN A 1 174 ? 14.760 7.141 -4.267 1.00 94.88 174 GLN A O 1
ATOM 1338 N N . ALA A 1 175 ? 13.980 9.015 -3.300 1.00 93.94 175 ALA A N 1
ATOM 1339 C CA . ALA A 1 175 ? 13.307 9.542 -4.482 1.00 93.94 175 ALA A CA 1
ATOM 1340 C C . ALA A 1 175 ? 14.277 9.845 -5.633 1.00 93.94 175 ALA A C 1
ATOM 1342 O O . ALA A 1 175 ? 13.867 9.794 -6.792 1.00 93.94 175 ALA A O 1
ATOM 1343 N N . THR A 1 176 ? 15.564 10.086 -5.349 1.00 94.00 176 THR A N 1
ATOM 1344 C CA . THR A 1 176 ? 16.594 10.268 -6.390 1.00 94.00 176 THR A CA 1
ATOM 1345 C C . THR A 1 176 ? 16.639 9.101 -7.384 1.00 94.00 176 THR A C 1
ATOM 1347 O O . THR A 1 176 ? 16.823 9.330 -8.578 1.00 94.00 176 THR A O 1
ATOM 1350 N N . ARG A 1 177 ? 16.341 7.872 -6.931 1.00 88.25 177 ARG A N 1
ATOM 1351 C CA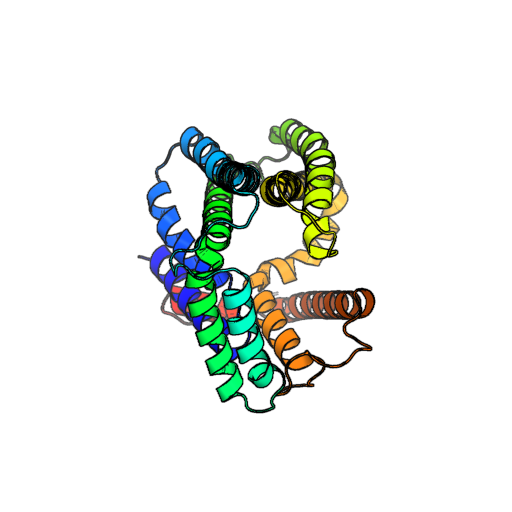 . ARG A 1 177 ? 16.220 6.685 -7.791 1.00 88.25 177 ARG A CA 1
ATOM 1352 C C . ARG A 1 177 ? 15.106 6.818 -8.825 1.00 88.25 177 ARG A C 1
ATOM 1354 O O . ARG A 1 177 ? 15.295 6.452 -9.978 1.00 88.25 177 ARG A O 1
ATOM 1361 N N . MET A 1 178 ? 13.954 7.347 -8.415 1.00 84.00 178 MET A N 1
ATOM 1362 C CA . MET A 1 178 ? 12.796 7.556 -9.294 1.00 84.00 178 MET A CA 1
ATOM 1363 C C . MET A 1 178 ? 12.993 8.750 -10.231 1.00 84.00 178 MET A C 1
ATOM 1365 O O . MET A 1 178 ? 12.430 8.779 -11.319 1.00 84.00 178 MET A O 1
ATOM 1369 N N . LEU A 1 179 ? 13.816 9.718 -9.825 1.00 87.69 179 LEU A N 1
ATOM 1370 C CA . LEU A 1 179 ? 14.206 10.863 -10.648 1.00 87.69 179 LEU A CA 1
ATOM 1371 C C . LEU A 1 179 ? 15.320 10.529 -11.656 1.00 87.69 179 LEU A C 1
ATOM 1373 O O . LEU A 1 179 ? 15.754 11.412 -12.389 1.00 87.69 179 LEU A O 1
ATOM 1377 N N . GLY A 1 180 ? 15.790 9.278 -11.694 1.00 86.06 180 GLY A N 1
ATOM 1378 C CA . GLY A 1 180 ? 16.832 8.836 -12.620 1.00 86.06 180 GLY A CA 1
ATOM 1379 C C . GLY A 1 180 ? 18.224 9.377 -12.291 1.00 86.06 180 GLY A C 1
ATOM 1380 O O . GLY A 1 180 ? 19.089 9.386 -13.162 1.00 86.06 180 GLY A O 1
ATOM 1381 N N . VAL A 1 181 ? 18.455 9.832 -11.055 1.00 90.69 181 VAL A N 1
ATOM 1382 C CA . VAL A 1 181 ? 19.787 10.251 -10.608 1.00 90.69 181 VAL A CA 1
ATOM 1383 C C . VAL A 1 181 ? 20.669 9.001 -10.498 1.00 90.69 181 VAL A C 1
ATOM 1385 O O . VAL A 1 181 ? 20.328 8.098 -9.726 1.00 90.69 181 VAL A O 1
ATOM 1388 N N . PRO A 1 182 ? 21.787 8.914 -11.242 1.00 87.88 182 PRO A N 1
ATOM 1389 C CA . PRO A 1 182 ? 22.658 7.746 -11.192 1.00 87.88 182 PRO A CA 1
ATOM 1390 C C . PRO A 1 182 ? 23.240 7.539 -9.791 1.00 87.88 182 PRO A C 1
ATOM 1392 O O . PRO A 1 182 ? 23.732 8.477 -9.162 1.00 87.88 182 PRO A O 1
ATOM 1395 N N . ALA A 1 183 ? 23.205 6.297 -9.312 1.00 88.62 183 ALA A N 1
ATOM 1396 C CA . ALA A 1 183 ? 23.792 5.893 -8.042 1.00 88.62 183 ALA A CA 1
ATOM 1397 C C . ALA A 1 183 ? 24.504 4.548 -8.215 1.00 88.62 183 ALA A C 1
ATOM 1399 O O . ALA A 1 183 ? 23.879 3.542 -8.554 1.00 88.62 183 ALA A O 1
ATOM 1400 N N . GLU A 1 184 ? 25.809 4.533 -7.957 1.00 86.88 184 GLU A N 1
ATOM 1401 C CA . GLU A 1 184 ? 26.674 3.360 -8.095 1.00 86.88 184 GLU A CA 1
ATOM 1402 C C . GLU A 1 184 ? 27.443 3.100 -6.797 1.00 86.88 184 GLU A C 1
ATOM 1404 O O . GLU A 1 184 ? 27.547 3.977 -5.931 1.00 86.88 184 GLU A O 1
ATOM 1409 N N . GLY A 1 185 ? 27.968 1.882 -6.639 1.00 88.25 185 GLY A N 1
ATOM 1410 C CA . GLY A 1 185 ? 28.781 1.532 -5.477 1.00 88.25 185 GLY A CA 1
ATOM 1411 C C . GLY A 1 185 ? 28.055 1.776 -4.150 1.00 88.25 185 GLY A C 1
ATOM 1412 O O . GLY A 1 185 ? 26.880 1.449 -3.973 1.00 88.25 185 GLY A O 1
ATOM 1413 N N . VAL A 1 186 ? 28.754 2.438 -3.227 1.00 93.19 186 VAL A N 1
ATOM 1414 C CA . VAL A 1 186 ? 28.225 2.818 -1.910 1.00 93.19 186 VAL A CA 1
ATOM 1415 C C . VAL A 1 186 ? 26.972 3.691 -2.017 1.00 93.19 186 VAL A C 1
ATOM 1417 O O . VAL A 1 186 ? 26.039 3.511 -1.235 1.00 93.19 186 VAL A O 1
ATOM 1420 N N . LEU A 1 187 ? 26.908 4.604 -2.993 1.00 93.31 187 LEU A N 1
ATOM 1421 C CA . LEU A 1 187 ? 25.775 5.520 -3.137 1.00 93.31 187 LEU A CA 1
ATOM 1422 C C . LEU A 1 187 ? 24.483 4.765 -3.464 1.00 93.31 187 LEU A C 1
ATOM 1424 O O . LEU A 1 187 ? 23.430 5.092 -2.919 1.00 93.31 187 LEU A O 1
ATOM 1428 N N . ARG A 1 188 ? 24.564 3.707 -4.279 1.00 91.12 188 ARG A N 1
ATOM 1429 C CA . ARG A 1 188 ? 23.423 2.821 -4.543 1.00 91.12 188 ARG A CA 1
ATOM 1430 C C . ARG A 1 188 ? 22.893 2.204 -3.253 1.00 91.12 188 ARG A C 1
ATOM 1432 O O . ARG A 1 188 ? 21.695 2.271 -2.985 1.00 91.12 188 ARG A O 1
ATOM 1439 N N . GLY A 1 189 ? 23.793 1.653 -2.443 1.00 93.56 189 GLY A N 1
ATOM 1440 C CA . GLY A 1 189 ? 23.434 1.063 -1.161 1.00 93.56 189 GLY A CA 1
ATOM 1441 C C . GLY A 1 189 ? 22.787 2.063 -0.202 1.00 93.56 189 GLY A C 1
ATOM 1442 O O . GLY A 1 189 ? 21.798 1.732 0.450 1.00 93.56 189 GLY A O 1
ATOM 1443 N N . VAL A 1 190 ? 23.268 3.312 -0.176 1.00 95.56 190 VAL A N 1
ATOM 1444 C CA . VAL A 1 190 ? 22.652 4.410 0.593 1.00 95.56 190 VAL A CA 1
ATOM 1445 C C . VAL A 1 190 ? 21.233 4.708 0.103 1.00 95.56 190 VAL A C 1
ATOM 1447 O O . VAL A 1 190 ? 20.317 4.821 0.917 1.00 95.56 190 VAL A O 1
ATOM 1450 N N . VAL A 1 191 ? 21.025 4.795 -1.213 1.00 95.00 191 VAL A N 1
ATOM 1451 C CA . VAL A 1 191 ? 19.702 5.040 -1.811 1.00 95.00 191 VAL A CA 1
ATOM 1452 C C . VAL A 1 191 ? 18.729 3.892 -1.511 1.00 95.00 191 VAL A C 1
ATOM 1454 O O . VAL A 1 191 ? 17.566 4.138 -1.191 1.00 95.00 191 VAL A O 1
ATOM 1457 N N . THR A 1 192 ? 19.194 2.642 -1.545 1.00 93.56 192 THR A N 1
ATOM 1458 C CA . THR A 1 192 ? 18.393 1.463 -1.181 1.00 93.56 192 THR A CA 1
ATOM 1459 C C . THR A 1 192 ? 18.068 1.434 0.316 1.00 93.56 192 THR A C 1
ATOM 1461 O O . THR A 1 192 ? 16.912 1.241 0.693 1.00 93.56 192 THR A O 1
ATOM 1464 N N . ALA A 1 193 ? 19.042 1.721 1.183 1.00 95.50 193 ALA A N 1
ATOM 1465 C CA . ALA A 1 193 ? 18.831 1.848 2.625 1.00 95.50 193 ALA A CA 1
ATOM 1466 C C . ALA A 1 193 ? 17.840 2.970 2.977 1.00 95.50 193 ALA A C 1
ATOM 1468 O O . ALA A 1 193 ? 17.051 2.834 3.915 1.00 95.50 193 ALA A O 1
ATOM 1469 N N . ALA A 1 194 ? 17.818 4.052 2.192 1.00 96.81 194 ALA A N 1
ATOM 1470 C CA . ALA A 1 194 ? 16.891 5.165 2.358 1.00 96.81 194 ALA A CA 1
ATOM 1471 C C . ALA A 1 194 ? 15.411 4.783 2.139 1.00 96.81 194 ALA A C 1
ATOM 1473 O O . ALA A 1 194 ? 14.514 5.565 2.453 1.00 96.81 194 ALA A O 1
ATOM 1474 N N . TYR A 1 195 ? 15.108 3.556 1.708 1.00 95.31 195 TYR A N 1
ATOM 1475 C CA . TYR A 1 195 ? 13.740 3.037 1.684 1.00 95.31 195 TYR A CA 1
ATOM 1476 C C . TYR A 1 195 ? 13.048 3.071 3.063 1.00 95.31 195 TYR A C 1
ATOM 1478 O O . TYR A 1 195 ? 11.829 3.227 3.129 1.00 95.31 195 TYR A O 1
ATOM 1486 N N . ILE A 1 196 ? 13.804 3.047 4.174 1.00 97.00 196 ILE A N 1
ATOM 1487 C CA . ILE A 1 196 ? 13.250 3.246 5.531 1.00 97.00 196 ILE A CA 1
ATOM 1488 C C . ILE A 1 196 ? 12.592 4.621 5.724 1.00 97.00 196 ILE A C 1
ATOM 1490 O O . ILE A 1 196 ? 11.773 4.789 6.629 1.00 97.00 196 ILE A O 1
ATOM 1494 N N . GLY A 1 197 ? 12.931 5.611 4.892 1.00 96.94 197 GLY A N 1
ATOM 1495 C CA . GLY A 1 197 ? 12.347 6.948 4.950 1.00 96.94 197 GLY A CA 1
ATOM 1496 C C . GLY A 1 197 ? 10.835 6.926 4.749 1.00 96.94 197 GLY A C 1
ATOM 1497 O O . GLY A 1 197 ? 10.128 7.652 5.445 1.00 96.94 197 GLY A O 1
ATOM 1498 N N . LEU A 1 198 ? 10.336 6.034 3.885 1.00 95.62 198 LEU A N 1
ATOM 1499 C CA . LEU A 1 198 ? 8.917 5.918 3.544 1.00 95.62 198 LEU A CA 1
ATOM 1500 C C . LEU A 1 198 ? 8.039 5.575 4.765 1.00 95.62 198 LEU A C 1
ATOM 1502 O O . LEU A 1 198 ? 7.135 6.355 5.078 1.00 95.62 198 LEU A O 1
ATOM 1506 N N . PRO A 1 199 ? 8.276 4.472 5.510 1.00 96.62 199 PRO A N 1
ATOM 1507 C CA . PRO A 1 199 ? 7.492 4.166 6.703 1.00 96.62 199 PRO A CA 1
ATOM 1508 C C . PRO A 1 199 ? 7.698 5.192 7.825 1.00 96.62 199 PRO A C 1
ATOM 1510 O O . PRO A 1 199 ? 6.737 5.512 8.522 1.00 96.62 199 PRO A O 1
ATOM 1513 N N . ILE A 1 200 ? 8.905 5.753 7.991 1.00 97.75 200 ILE A N 1
ATOM 1514 C CA . ILE A 1 200 ? 9.155 6.814 8.984 1.00 97.75 200 ILE A CA 1
ATOM 1515 C C . ILE A 1 200 ? 8.275 8.031 8.671 1.00 97.75 200 ILE A C 1
ATOM 1517 O O . ILE A 1 200 ? 7.523 8.495 9.530 1.00 97.75 200 ILE A O 1
ATOM 1521 N N . LEU A 1 201 ? 8.297 8.501 7.424 1.00 98.12 201 LEU A N 1
ATOM 1522 C CA . LEU A 1 201 ? 7.485 9.625 6.974 1.00 98.12 201 LEU A CA 1
ATOM 1523 C C . LEU A 1 201 ? 5.985 9.334 7.125 1.00 98.12 201 LEU A C 1
ATOM 1525 O O . LEU A 1 201 ? 5.240 10.188 7.609 1.00 98.12 201 LEU A O 1
ATOM 1529 N N . ALA A 1 202 ? 5.550 8.109 6.811 1.00 97.25 202 ALA A N 1
ATOM 1530 C CA . ALA A 1 202 ? 4.173 7.668 7.009 1.00 97.25 202 ALA A CA 1
ATOM 1531 C C . ALA A 1 202 ? 3.736 7.751 8.483 1.00 97.25 202 ALA A C 1
ATOM 1533 O O . ALA A 1 202 ? 2.647 8.254 8.765 1.00 97.25 202 ALA A O 1
ATOM 1534 N N . PHE A 1 203 ? 4.578 7.347 9.443 1.00 97.06 203 PHE A N 1
ATOM 1535 C CA . PHE A 1 203 ? 4.287 7.539 10.872 1.00 97.06 203 PHE A CA 1
ATOM 1536 C C . PHE A 1 203 ? 4.213 9.021 11.260 1.00 97.06 203 PHE A C 1
ATOM 1538 O O . PHE A 1 203 ? 3.370 9.395 12.079 1.00 97.06 203 PHE A O 1
ATOM 1545 N N . GLY A 1 204 ? 5.039 9.872 10.644 1.00 98.06 204 GLY A N 1
ATOM 1546 C CA . GLY A 1 204 ? 4.945 11.326 10.773 1.00 98.06 204 GLY A CA 1
ATOM 1547 C C . GLY A 1 204 ? 3.587 11.862 10.308 1.00 98.06 204 GLY A C 1
ATOM 1548 O O . GLY A 1 204 ? 2.923 12.579 11.063 1.00 98.06 204 GLY A O 1
ATOM 1549 N N . TYR A 1 205 ? 3.136 11.456 9.115 1.00 97.50 205 TYR A N 1
ATOM 1550 C CA . TYR A 1 205 ? 1.819 11.813 8.579 1.00 97.50 205 TYR A CA 1
ATOM 1551 C C . TYR A 1 205 ? 0.676 11.306 9.461 1.00 97.50 205 TYR A C 1
ATOM 1553 O O . TYR A 1 205 ? -0.223 12.075 9.798 1.00 97.50 205 TYR A O 1
ATOM 1561 N N . LEU A 1 206 ? 0.724 10.048 9.904 1.00 95.94 206 LEU A N 1
ATOM 1562 C CA . LEU A 1 206 ? -0.281 9.484 10.808 1.00 95.94 206 LEU A CA 1
ATOM 1563 C C . LEU A 1 206 ? -0.378 10.287 12.109 1.00 95.94 206 LEU A C 1
ATOM 1565 O O . LEU A 1 206 ? -1.479 10.626 12.549 1.00 95.94 206 LEU A O 1
ATOM 1569 N N . ALA A 1 207 ? 0.760 10.629 12.715 1.00 97.00 207 ALA A N 1
ATOM 1570 C CA . ALA A 1 207 ? 0.790 11.359 13.972 1.00 97.00 207 ALA A CA 1
ATOM 1571 C C . ALA A 1 207 ? 0.259 12.794 13.828 1.00 97.00 207 ALA A C 1
ATOM 1573 O O . ALA A 1 207 ? -0.593 13.209 14.620 1.00 97.00 207 ALA A O 1
ATOM 1574 N N . ILE A 1 208 ? 0.706 13.542 12.812 1.00 96.94 208 ILE A N 1
ATOM 1575 C CA . ILE A 1 208 ? 0.261 14.928 12.613 1.00 96.94 208 ILE A CA 1
ATOM 1576 C C . ILE A 1 208 ? -1.215 15.002 12.210 1.00 96.94 208 ILE A C 1
ATOM 1578 O O . ILE A 1 208 ? -1.944 15.831 12.753 1.00 96.94 208 ILE A O 1
ATOM 1582 N N . LEU A 1 209 ? -1.692 14.093 11.350 1.00 95.56 209 LEU A N 1
ATOM 1583 C CA . LEU A 1 209 ? -3.104 14.028 10.969 1.00 95.56 209 LEU A CA 1
ATOM 1584 C C . LEU A 1 209 ? -3.982 13.658 12.167 1.00 95.56 209 LEU A C 1
ATOM 1586 O O . LEU A 1 209 ? -5.014 14.290 12.378 1.00 95.56 209 LEU A O 1
ATOM 1590 N N . THR A 1 210 ? -3.553 12.717 13.012 1.00 95.19 210 THR A N 1
ATOM 1591 C CA . THR A 1 210 ? -4.283 12.358 14.244 1.00 95.19 210 THR A CA 1
ATOM 1592 C C . THR A 1 210 ? -4.373 13.544 15.209 1.00 95.19 210 THR A C 1
ATOM 1594 O O . THR A 1 210 ? -5.440 13.847 15.754 1.00 95.19 210 THR A O 1
ATOM 1597 N N . LEU A 1 211 ? -3.270 14.272 15.404 1.00 95.56 211 LEU A N 1
ATOM 1598 C CA . LEU A 1 211 ? -3.243 15.473 16.242 1.00 95.56 211 LEU A CA 1
ATOM 1599 C C . LEU A 1 211 ? -4.125 16.594 15.679 1.00 95.56 211 LEU A C 1
ATOM 1601 O O . LEU A 1 211 ? -4.787 17.292 16.448 1.00 95.56 211 LEU A O 1
ATOM 1605 N N . PHE A 1 212 ? -4.145 16.757 14.357 1.00 95.56 212 PHE A N 1
ATOM 1606 C CA . PHE A 1 212 ? -4.950 17.770 13.686 1.00 95.56 212 PHE A CA 1
ATOM 1607 C C . PHE A 1 212 ? -6.444 17.439 13.766 1.00 95.56 212 PHE A C 1
ATOM 1609 O O . PHE A 1 212 ? -7.229 18.263 14.240 1.00 95.56 212 PHE A O 1
ATOM 1616 N N . ILE A 1 213 ? -6.832 16.218 13.380 1.00 93.81 213 ILE A N 1
ATOM 1617 C CA . ILE A 1 213 ? -8.223 15.741 13.380 1.00 93.81 213 ILE A CA 1
ATOM 1618 C C . ILE A 1 213 ? -8.816 15.760 14.791 1.00 93.81 213 ILE A C 1
ATOM 1620 O O . ILE A 1 213 ? -9.966 16.167 14.957 1.00 93.81 213 ILE A O 1
ATOM 1624 N N . SER A 1 214 ? -8.040 15.378 15.811 1.00 91.62 214 SER A N 1
ATOM 1625 C CA . SER A 1 214 ? -8.520 15.368 17.202 1.00 91.62 214 SER A CA 1
ATOM 1626 C C . SER A 1 214 ? -8.808 16.758 17.770 1.00 91.62 214 SER A C 1
ATOM 1628 O O . SER A 1 214 ? -9.589 16.864 18.711 1.00 91.62 214 SER A O 1
ATOM 1630 N N . ARG A 1 215 ? -8.204 17.820 17.217 1.00 89.06 215 ARG A N 1
ATOM 1631 C CA . ARG A 1 215 ? -8.353 19.191 17.727 1.00 89.06 215 ARG A CA 1
ATOM 1632 C C . ARG A 1 215 ? -9.266 20.053 16.854 1.00 89.06 215 ARG A C 1
ATOM 1634 O O . ARG A 1 215 ? -10.298 20.507 17.327 1.00 89.06 215 ARG A O 1
ATOM 1641 N N . ASN A 1 216 ? -8.893 20.254 15.589 1.00 90.31 216 ASN A N 1
ATOM 1642 C CA . ASN A 1 216 ? -9.519 21.241 14.694 1.00 90.31 216 ASN A CA 1
ATOM 1643 C C . ASN A 1 216 ? -9.999 20.632 13.361 1.00 90.31 216 ASN A C 1
ATOM 1645 O O . ASN A 1 216 ? -10.781 21.240 12.638 1.00 90.31 216 ASN A O 1
ATOM 1649 N N . GLY A 1 217 ? -9.533 19.430 13.016 1.00 90.50 217 GLY A N 1
ATOM 1650 C CA . GLY A 1 217 ? -9.707 18.818 11.698 1.00 90.50 217 GLY A CA 1
ATOM 1651 C C . GLY A 1 217 ? -10.858 17.821 11.588 1.00 90.50 217 GLY A C 1
ATOM 1652 O O . GLY A 1 217 ? -10.820 16.968 10.706 1.00 90.50 217 GLY A O 1
ATOM 1653 N N . ARG A 1 218 ? -11.869 17.861 12.468 1.00 92.12 218 ARG A N 1
ATOM 1654 C CA . ARG A 1 218 ? -12.994 16.899 12.420 1.00 92.12 218 ARG A CA 1
ATOM 1655 C C . ARG A 1 218 ? -13.712 16.893 11.068 1.00 92.12 218 ARG A C 1
ATOM 1657 O O . ARG A 1 218 ? -14.121 15.830 10.609 1.00 92.12 218 ARG A O 1
ATOM 1664 N N . TRP A 1 219 ? -13.804 18.049 10.413 1.00 94.19 219 TRP A N 1
ATOM 1665 C CA . TRP A 1 219 ? -14.369 18.181 9.068 1.00 94.19 219 TRP A CA 1
ATOM 1666 C C . TRP A 1 219 ? -13.629 17.320 8.032 1.00 94.19 219 TRP A C 1
ATOM 1668 O O . TRP A 1 219 ? -14.268 16.760 7.150 1.00 94.19 219 TRP A O 1
ATOM 1678 N N . LEU A 1 220 ? -12.310 17.144 8.177 1.00 92.94 220 LEU A N 1
ATOM 1679 C CA . LEU A 1 220 ? -11.491 16.324 7.283 1.00 92.94 220 LEU A CA 1
ATOM 1680 C C . LEU A 1 220 ? -11.876 14.844 7.400 1.00 92.94 220 LEU A C 1
ATOM 1682 O O . LEU A 1 220 ? -12.013 14.147 6.398 1.00 92.94 220 LEU A O 1
ATOM 1686 N N . SER A 1 221 ? -12.119 14.383 8.632 1.00 89.50 221 SER A N 1
ATOM 1687 C CA . SER A 1 221 ? -12.635 13.036 8.889 1.00 89.50 221 SER A CA 1
ATOM 1688 C C . SER A 1 221 ? -14.023 12.851 8.274 1.00 89.50 221 SER A C 1
ATOM 1690 O O . SER A 1 221 ? -14.258 11.858 7.597 1.00 89.50 221 SER A O 1
ATOM 1692 N N . VAL A 1 222 ? -14.924 13.829 8.421 1.00 92.38 222 VAL A N 1
ATOM 1693 C CA . VAL A 1 222 ? -16.265 13.778 7.810 1.00 92.38 222 VAL A CA 1
ATOM 1694 C C . VAL A 1 222 ? -16.188 13.735 6.282 1.00 92.38 222 VAL A C 1
ATOM 1696 O O . VAL A 1 222 ? -16.887 12.933 5.666 1.00 92.38 222 VAL A O 1
ATOM 1699 N N . LEU A 1 223 ? -15.319 14.552 5.683 1.00 93.50 223 LEU A N 1
ATOM 1700 C CA . LEU A 1 223 ? -15.148 14.651 4.235 1.00 93.50 223 LEU A CA 1
ATOM 1701 C C . LEU A 1 223 ? -14.638 13.340 3.622 1.00 93.50 223 LEU A C 1
ATOM 1703 O O . LEU A 1 223 ? -15.179 12.881 2.619 1.00 93.50 223 LEU A O 1
ATOM 1707 N N . PHE A 1 224 ? -13.627 12.716 4.233 1.00 94.88 224 PHE A N 1
ATOM 1708 C CA . PHE A 1 224 ? -12.978 11.522 3.679 1.00 94.88 224 PHE A CA 1
ATOM 1709 C C . PHE A 1 224 ? -13.508 10.193 4.232 1.00 94.88 224 PHE A C 1
ATOM 1711 O O . PHE A 1 224 ? -13.227 9.139 3.658 1.00 94.88 224 PHE A O 1
ATOM 1718 N N . ALA A 1 225 ? -14.321 10.202 5.294 1.00 95.44 225 ALA A N 1
ATOM 1719 C CA . ALA A 1 225 ? -14.924 8.991 5.851 1.00 95.44 225 ALA A CA 1
ATOM 1720 C C . ALA A 1 225 ? -15.705 8.153 4.823 1.00 95.44 225 ALA A C 1
ATOM 1722 O O . ALA A 1 225 ? -15.610 6.925 4.896 1.00 95.44 225 ALA A O 1
ATOM 1723 N N . PRO A 1 226 ? -16.471 8.724 3.867 1.00 97.12 226 PRO A N 1
ATOM 1724 C CA . PRO A 1 226 ? -17.133 7.922 2.847 1.00 97.12 226 PRO A CA 1
ATOM 1725 C C . PRO A 1 226 ? -16.150 7.095 2.015 1.00 97.12 226 PRO A C 1
ATOM 1727 O O . PRO A 1 226 ? -16.315 5.879 1.941 1.00 97.12 226 PRO A O 1
ATOM 1730 N N . MET A 1 227 ? -15.098 7.730 1.489 1.00 96.31 227 MET A N 1
ATOM 1731 C CA . MET A 1 227 ? -14.042 7.056 0.726 1.00 96.31 227 MET A CA 1
ATOM 1732 C C . MET A 1 227 ? -13.308 6.020 1.586 1.00 96.31 227 MET A C 1
ATOM 1734 O O . MET A 1 227 ? -13.122 4.882 1.168 1.00 96.31 227 MET A O 1
ATOM 1738 N N . GLY A 1 228 ? -12.982 6.357 2.840 1.00 95.38 228 GLY A N 1
ATOM 1739 C CA . GLY A 1 228 ? -12.344 5.424 3.775 1.00 95.38 228 GLY A CA 1
ATOM 1740 C C . GLY A 1 228 ? -13.194 4.184 4.097 1.00 95.38 228 GLY A C 1
ATOM 1741 O O . GLY A 1 228 ? -12.659 3.094 4.289 1.00 95.38 228 GLY A O 1
ATOM 1742 N N . ARG A 1 229 ? -14.529 4.308 4.112 1.00 96.56 229 ARG A N 1
ATOM 1743 C CA . ARG A 1 229 ? -15.456 3.168 4.279 1.00 96.56 229 ARG A CA 1
ATOM 1744 C C . ARG A 1 229 ? -15.621 2.326 3.010 1.00 96.56 229 ARG A C 1
ATOM 1746 O O . ARG A 1 229 ? -16.144 1.216 3.109 1.00 96.56 229 ARG A O 1
ATOM 1753 N N . MET A 1 230 ? -15.200 2.851 1.862 1.00 97.44 230 MET A N 1
ATOM 1754 C CA . MET A 1 230 ? -15.234 2.212 0.544 1.00 97.44 230 MET A CA 1
ATOM 1755 C C . MET A 1 230 ? -13.825 1.949 0.001 1.00 97.44 230 MET A C 1
ATOM 1757 O O . MET A 1 230 ? -13.623 1.962 -1.207 1.00 97.44 230 MET A O 1
ATOM 1761 N N . ALA A 1 231 ? -12.838 1.721 0.873 1.00 96.88 231 ALA A N 1
ATOM 1762 C CA . ALA A 1 231 ? -11.443 1.581 0.464 1.00 96.88 231 ALA A CA 1
ATOM 1763 C C . ALA A 1 231 ? -11.197 0.441 -0.546 1.00 96.88 231 ALA A C 1
ATOM 1765 O O . ALA A 1 231 ? -10.399 0.616 -1.461 1.00 96.88 231 ALA A O 1
ATOM 1766 N N . LEU A 1 232 ? -11.888 -0.702 -0.426 1.00 97.56 232 LEU A N 1
ATOM 1767 C CA . LEU A 1 232 ? -11.753 -1.819 -1.368 1.00 97.56 232 LEU A CA 1
ATOM 1768 C C . LEU A 1 232 ? -12.420 -1.488 -2.707 1.00 97.56 232 LEU A C 1
ATOM 1770 O O . LEU A 1 232 ? -11.831 -1.733 -3.755 1.00 97.56 232 LEU A O 1
ATOM 1774 N N . THR A 1 233 ? -13.620 -0.898 -2.685 1.00 98.19 233 THR A N 1
ATOM 1775 C CA . THR A 1 233 ? -14.266 -0.413 -3.915 1.00 98.19 233 THR A CA 1
ATOM 1776 C C . THR A 1 233 ? -13.398 0.642 -4.593 1.00 98.19 233 THR A C 1
ATOM 1778 O O . THR A 1 233 ? -13.183 0.566 -5.794 1.00 98.19 233 THR A O 1
ATOM 1781 N N . GLY A 1 234 ? -12.889 1.608 -3.829 1.00 97.62 234 GLY A N 1
ATOM 1782 C CA . GLY A 1 234 ? -12.047 2.692 -4.314 1.00 97.62 234 GLY A CA 1
ATOM 1783 C C . GLY A 1 234 ? -10.758 2.180 -4.945 1.00 97.62 234 GLY A C 1
ATOM 1784 O O . GLY A 1 234 ? -10.417 2.636 -6.026 1.00 97.62 234 GLY A O 1
ATOM 1785 N N . TYR A 1 235 ? -10.103 1.194 -4.323 1.00 97.38 235 TYR A N 1
ATOM 1786 C CA . TYR A 1 235 ? -8.909 0.539 -4.863 1.00 97.38 235 TYR A CA 1
ATOM 1787 C C . TYR A 1 235 ? -9.181 -0.170 -6.200 1.00 97.38 235 TYR A C 1
ATOM 1789 O O . TYR A 1 235 ? -8.484 0.057 -7.187 1.00 97.38 235 TYR A O 1
ATOM 1797 N N . LEU A 1 236 ? -10.233 -0.995 -6.264 1.00 98.06 236 LEU A N 1
ATOM 1798 C CA . LEU A 1 236 ? -10.591 -1.696 -7.501 1.00 98.06 236 LEU A CA 1
ATOM 1799 C C . LEU A 1 236 ? -11.042 -0.721 -8.595 1.00 98.06 236 LEU A C 1
ATOM 1801 O O . LEU A 1 236 ? -10.687 -0.891 -9.757 1.00 98.06 236 LEU A O 1
ATOM 1805 N N . ALA A 1 237 ? -11.791 0.320 -8.227 1.00 97.81 237 ALA A N 1
ATOM 1806 C CA . ALA A 1 237 ? -12.228 1.351 -9.155 1.00 97.81 237 ALA A CA 1
ATOM 1807 C C . ALA A 1 237 ? -11.045 2.175 -9.676 1.00 97.81 237 ALA A C 1
ATOM 1809 O O . ALA A 1 237 ? -10.987 2.427 -10.874 1.00 97.81 237 ALA A O 1
ATOM 1810 N N . SER A 1 238 ? -10.079 2.553 -8.830 1.00 96.62 238 SER A N 1
ATOM 1811 C CA . SER A 1 238 ? -8.882 3.266 -9.288 1.00 96.62 238 SER A CA 1
ATOM 1812 C C . SER A 1 238 ? -8.049 2.418 -10.244 1.00 96.62 238 SER A C 1
ATOM 1814 O O . SER A 1 238 ? -7.584 2.943 -11.251 1.00 96.62 238 SER A O 1
ATOM 1816 N N . ASN A 1 239 ? -7.923 1.112 -9.983 1.00 96.69 239 ASN A N 1
ATOM 1817 C CA . ASN A 1 239 ? -7.232 0.197 -10.890 1.00 96.69 239 ASN A CA 1
ATOM 1818 C C . ASN A 1 239 ? -7.984 0.050 -12.214 1.00 96.69 239 ASN A C 1
ATOM 1820 O O . ASN A 1 239 ? -7.373 0.169 -13.266 1.00 96.69 239 ASN A O 1
ATOM 1824 N N . ALA A 1 240 ? -9.304 -0.150 -12.180 1.00 97.25 240 ALA A N 1
ATOM 1825 C CA . ALA A 1 240 ? -10.113 -0.284 -13.389 1.00 97.25 240 ALA A CA 1
ATOM 1826 C C . ALA A 1 240 ? -10.111 0.995 -14.239 1.00 97.25 240 ALA A C 1
ATOM 1828 O O . ALA A 1 240 ? -9.934 0.924 -15.452 1.00 97.25 240 ALA A O 1
ATOM 1829 N N . ILE A 1 241 ? -10.261 2.163 -13.607 1.00 97.25 241 ILE A N 1
ATOM 1830 C CA . ILE A 1 241 ? -10.214 3.464 -14.285 1.00 97.25 241 ILE A CA 1
ATOM 1831 C C . ILE A 1 241 ? -8.819 3.704 -14.864 1.00 97.25 241 ILE A C 1
ATOM 1833 O O . ILE A 1 241 ? -8.705 4.066 -16.030 1.00 97.25 241 ILE A O 1
ATOM 1837 N N . GLY A 1 242 ? -7.758 3.475 -14.085 1.00 94.44 242 GLY A N 1
ATOM 1838 C CA . GLY A 1 242 ? -6.384 3.617 -14.561 1.00 94.44 242 GLY A CA 1
ATOM 1839 C C . GLY A 1 242 ? -6.086 2.681 -15.731 1.0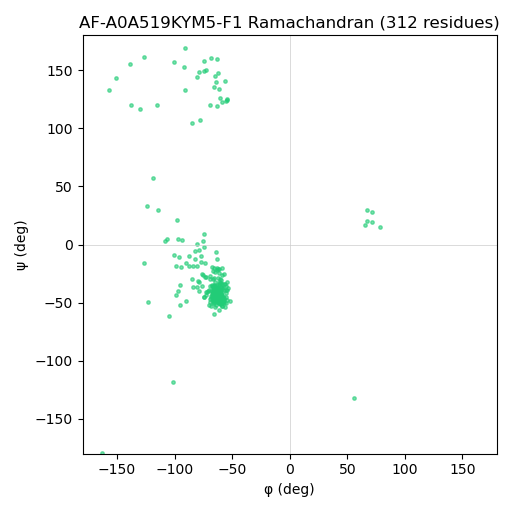0 94.44 242 GLY A C 1
ATOM 1840 O O . GLY A 1 242 ? -5.573 3.123 -16.754 1.00 94.44 242 GLY A O 1
ATOM 1841 N N . ALA A 1 243 ? -6.477 1.413 -15.619 1.00 94.88 243 ALA A N 1
ATOM 1842 C CA . ALA A 1 243 ? -6.296 0.428 -16.673 1.00 94.88 243 ALA A CA 1
ATOM 1843 C C . ALA A 1 243 ? -7.024 0.835 -17.959 1.00 94.88 243 ALA A C 1
ATOM 1845 O O . ALA A 1 243 ? -6.431 0.810 -19.034 1.00 94.88 243 ALA A O 1
ATOM 1846 N N . PHE A 1 244 ? -8.274 1.284 -17.836 1.00 95.69 244 PHE A N 1
ATOM 1847 C CA . PHE A 1 244 ? -9.058 1.758 -18.969 1.00 95.69 244 PHE A CA 1
ATOM 1848 C C . PHE A 1 244 ? -8.478 3.031 -19.600 1.00 95.69 244 PHE A C 1
ATOM 1850 O O . PHE A 1 244 ? -8.488 3.153 -20.816 1.00 95.69 244 PHE A O 1
ATOM 1857 N N . ILE A 1 245 ? -7.955 3.980 -18.817 1.00 94.31 245 ILE A N 1
ATOM 1858 C CA . ILE A 1 245 ? -7.352 5.210 -19.361 1.00 94.31 245 ILE A CA 1
ATOM 1859 C C . ILE A 1 245 ? -6.054 4.900 -20.115 1.00 94.31 245 ILE A C 1
ATOM 1861 O O . ILE A 1 245 ? -5.829 5.420 -21.208 1.00 94.31 245 ILE A O 1
ATOM 1865 N N . TRP A 1 246 ? -5.182 4.079 -19.531 1.00 93.00 246 TRP A N 1
ATOM 1866 C CA . TRP A 1 246 ? -3.821 3.931 -20.035 1.00 93.00 246 TRP A CA 1
ATOM 1867 C C . TRP A 1 246 ? -3.691 2.819 -21.078 1.00 93.00 246 TRP A C 1
ATOM 1869 O O . TRP A 1 246 ? -3.125 3.063 -22.140 1.00 93.00 246 TRP A O 1
ATOM 1879 N N . TYR A 1 247 ? -4.208 1.615 -20.833 1.00 94.00 247 TYR A N 1
ATOM 1880 C CA . TYR A 1 247 ? -3.953 0.481 -21.727 1.00 94.00 247 TYR A CA 1
ATOM 1881 C C . TYR A 1 247 ? -4.709 0.581 -23.054 1.00 94.00 247 TYR A C 1
ATOM 1883 O O . TYR A 1 247 ? -5.805 1.136 -23.132 1.00 94.00 247 TYR A O 1
ATOM 1891 N N . ALA A 1 248 ? -4.120 0.011 -24.108 1.00 93.38 248 ALA A N 1
ATOM 1892 C CA . ALA A 1 248 ? -4.614 0.136 -25.481 1.00 93.38 248 ALA A CA 1
ATOM 1893 C C . ALA A 1 248 ? -5.952 -0.563 -25.759 1.00 93.38 248 ALA A C 1
ATOM 1895 O O . ALA A 1 248 ? -6.630 -0.200 -26.714 1.00 93.38 248 ALA A O 1
ATOM 1896 N N . TRP A 1 249 ? -6.370 -1.516 -24.922 1.00 93.81 249 TRP A N 1
ATOM 1897 C CA . TRP A 1 249 ? -7.722 -2.085 -24.990 1.00 93.81 249 TRP A CA 1
ATOM 1898 C C . TRP A 1 249 ? -8.811 -1.120 -24.472 1.00 93.81 249 TRP A C 1
ATOM 1900 O O . TRP A 1 249 ? -9.993 -1.352 -24.719 1.00 93.81 249 TRP A O 1
ATOM 1910 N N . GLY A 1 250 ? -8.429 -0.061 -23.744 1.00 94.50 250 GLY A N 1
ATOM 1911 C CA . GLY A 1 250 ? -9.304 1.019 -23.283 1.00 94.50 250 GLY A CA 1
ATOM 1912 C C . GLY A 1 250 ? -9.169 2.278 -24.150 1.00 94.50 250 GLY A C 1
ATOM 1913 O O . GLY A 1 250 ? -9.455 2.247 -25.342 1.00 94.50 250 GLY A O 1
ATOM 1914 N N . LEU A 1 251 ? -8.745 3.397 -23.554 1.00 93.19 251 LEU A N 1
ATOM 1915 C CA . LEU A 1 251 ? -8.469 4.662 -24.252 1.00 93.19 251 LEU A CA 1
ATOM 1916 C C . LEU A 1 251 ? -7.059 4.722 -24.863 1.00 93.19 251 LEU A C 1
ATOM 1918 O O . LEU A 1 251 ? -6.817 5.536 -25.749 1.00 93.19 251 LEU A O 1
ATOM 1922 N N . GLY A 1 252 ? -6.128 3.874 -24.411 1.00 91.12 252 GLY A N 1
ATOM 1923 C CA . GLY A 1 252 ? -4.816 3.714 -25.041 1.00 91.12 252 GLY A CA 1
ATOM 1924 C C . GLY A 1 252 ? -3.824 4.863 -24.871 1.00 91.12 252 GLY A C 1
ATOM 1925 O O . GLY A 1 252 ? -2.928 5.013 -25.702 1.00 91.12 252 GLY A O 1
ATOM 1926 N N . HIS A 1 253 ? -3.909 5.645 -23.790 1.00 89.94 253 HIS A N 1
ATOM 1927 C CA . HIS A 1 253 ? -2.977 6.755 -23.545 1.00 89.94 253 HIS A CA 1
ATOM 1928 C C . HIS A 1 253 ? -1.573 6.333 -23.066 1.00 89.94 253 HIS A C 1
ATOM 1930 O O . HIS A 1 253 ? -0.735 7.197 -22.815 1.00 89.94 253 HIS A O 1
ATOM 1936 N N . ILE A 1 254 ? -1.261 5.035 -22.954 1.00 84.75 254 ILE A N 1
ATOM 1937 C CA . ILE A 1 254 ? 0.055 4.538 -22.499 1.00 84.75 254 ILE A CA 1
ATOM 1938 C C . ILE A 1 254 ? 1.231 5.004 -23.375 1.00 84.75 254 ILE A C 1
ATOM 1940 O O . ILE A 1 254 ? 2.362 5.016 -22.902 1.00 84.75 254 ILE A O 1
ATOM 1944 N N . ASN A 1 255 ? 0.973 5.422 -24.620 1.00 81.31 255 ASN A N 1
ATOM 1945 C CA . ASN A 1 255 ? 1.976 5.976 -25.539 1.00 81.31 255 ASN A CA 1
ATOM 1946 C C . ASN A 1 255 ? 1.822 7.493 -25.772 1.00 81.31 255 ASN A C 1
ATOM 1948 O O . ASN A 1 255 ? 2.546 8.078 -26.582 1.00 81.31 255 ASN A O 1
ATOM 1952 N N . ASP A 1 256 ? 0.875 8.142 -25.091 1.00 80.19 256 ASP A N 1
ATOM 1953 C CA . ASP A 1 256 ? 0.550 9.547 -25.308 1.00 80.19 256 ASP A CA 1
ATOM 1954 C C . ASP A 1 256 ? 1.479 10.469 -24.508 1.00 80.19 256 ASP A C 1
ATOM 1956 O O . ASP A 1 256 ? 1.347 10.660 -23.295 1.00 80.19 256 ASP A O 1
ATOM 1960 N N . LYS A 1 257 ? 2.425 11.090 -25.216 1.00 75.62 257 LYS A N 1
ATOM 1961 C CA . LYS A 1 257 ? 3.432 11.976 -24.619 1.00 75.62 257 LYS A CA 1
ATOM 1962 C C . LYS A 1 257 ? 2.836 13.217 -23.943 1.00 75.62 257 LYS A C 1
ATOM 1964 O O . LYS A 1 257 ? 3.515 13.799 -23.100 1.00 75.62 257 LYS A O 1
ATOM 1969 N N . ALA A 1 258 ? 1.609 13.631 -24.277 1.00 74.31 258 ALA A N 1
ATOM 1970 C CA . ALA A 1 258 ? 0.983 14.797 -23.654 1.00 74.31 258 ALA A CA 1
ATOM 1971 C C . ALA A 1 258 ? 0.576 14.518 -22.196 1.00 74.31 258 ALA A C 1
ATOM 1973 O O . ALA A 1 258 ? 0.793 15.349 -21.309 1.00 74.31 258 ALA A O 1
ATOM 1974 N N . TRP A 1 259 ? 0.035 13.325 -21.931 1.00 75.94 259 TRP A N 1
ATOM 1975 C CA . TRP A 1 259 ? -0.508 12.954 -20.619 1.00 75.94 259 TRP A CA 1
ATOM 1976 C C . TRP A 1 259 ? 0.484 12.209 -19.726 1.00 75.94 259 TRP A C 1
ATOM 1978 O O . TRP A 1 259 ? 0.326 12.231 -18.507 1.00 75.94 259 TRP A O 1
ATOM 1988 N N . LEU A 1 260 ? 1.545 11.635 -20.300 1.00 80.94 260 LEU A N 1
ATOM 1989 C CA . LEU A 1 260 ? 2.636 10.973 -19.569 1.00 80.94 260 LEU A CA 1
ATOM 1990 C C . LEU A 1 260 ? 3.606 11.944 -18.868 1.00 80.94 260 LEU A C 1
ATOM 1992 O O . LEU A 1 260 ? 4.65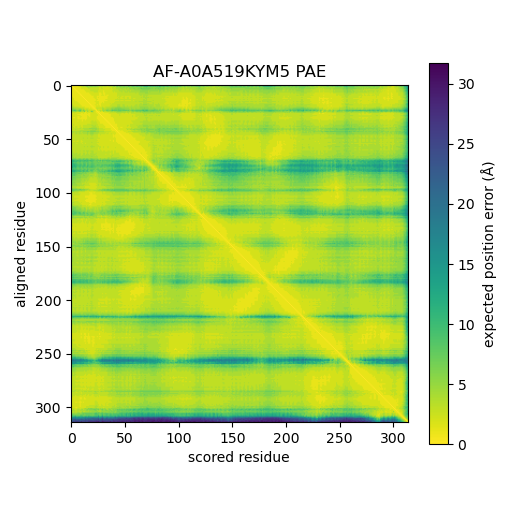3 11.538 -18.366 1.00 80.94 260 LEU A O 1
ATOM 1996 N N . THR A 1 261 ? 3.285 13.237 -18.814 1.00 87.12 261 THR A N 1
ATOM 1997 C CA . THR A 1 261 ? 4.025 14.188 -17.977 1.00 87.12 261 THR A CA 1
ATOM 1998 C C . THR A 1 261 ? 3.668 13.985 -16.502 1.00 87.12 261 THR A C 1
ATOM 2000 O O . THR A 1 261 ? 2.529 13.654 -16.172 1.00 87.12 261 THR A O 1
ATOM 2003 N N . MET A 1 262 ? 4.604 14.261 -15.581 1.00 83.44 262 MET A N 1
ATOM 2004 C CA . MET A 1 262 ? 4.315 14.198 -14.135 1.00 83.44 262 MET A CA 1
ATOM 2005 C C . MET A 1 262 ? 3.098 15.060 -13.760 1.00 83.44 262 MET A C 1
ATOM 2007 O O . MET A 1 262 ? 2.288 14.663 -12.927 1.00 83.44 262 MET A O 1
ATOM 2011 N N . GLY A 1 263 ? 2.943 16.229 -14.393 1.00 88.12 263 GLY A N 1
ATOM 2012 C CA . GLY A 1 263 ? 1.789 17.106 -14.192 1.00 88.12 263 GLY A CA 1
ATOM 2013 C C . GLY A 1 263 ? 0.475 16.484 -14.671 1.00 88.12 263 GLY A C 1
ATOM 2014 O O . GLY A 1 263 ? -0.498 16.481 -13.919 1.00 88.12 263 GLY A O 1
ATOM 2015 N N . GLY A 1 264 ? 0.457 15.915 -15.881 1.00 89.44 264 GLY A N 1
ATOM 2016 C CA . GLY A 1 264 ? -0.720 15.259 -16.456 1.00 89.44 264 GLY A CA 1
ATOM 2017 C C . GLY A 1 264 ? -1.180 14.055 -15.634 1.00 89.44 264 GLY A C 1
ATOM 2018 O O . GLY A 1 264 ? -2.349 13.979 -15.253 1.00 89.44 264 GLY A O 1
ATOM 2019 N N . MET A 1 265 ? -0.252 13.167 -15.269 1.00 89.50 265 MET A N 1
ATOM 2020 C CA . MET A 1 265 ? -0.551 11.991 -14.443 1.00 89.50 265 MET A CA 1
ATOM 2021 C C . MET A 1 265 ? -1.084 12.385 -13.059 1.00 89.50 265 MET A C 1
ATOM 2023 O O . MET A 1 265 ? -2.075 11.818 -12.596 1.00 89.50 265 MET A O 1
ATOM 2027 N N . ASN A 1 266 ? -0.482 13.395 -12.418 1.00 91.75 266 ASN A N 1
ATOM 2028 C CA . ASN A 1 266 ? -0.950 13.897 -11.125 1.00 91.75 266 ASN A CA 1
ATOM 2029 C C . ASN A 1 266 ? -2.340 14.537 -11.220 1.00 91.75 266 ASN A C 1
ATOM 2031 O O . ASN A 1 266 ? -3.171 14.321 -10.339 1.00 91.75 266 ASN A O 1
ATOM 2035 N N . LEU A 1 267 ? -2.620 15.290 -12.288 1.00 93.62 267 LEU A N 1
ATOM 2036 C CA . LEU A 1 267 ? -3.935 15.892 -12.504 1.00 93.62 267 LEU A CA 1
ATOM 2037 C C . LEU A 1 267 ? -5.017 14.819 -12.669 1.00 93.62 267 LEU A C 1
ATOM 2039 O O . LEU A 1 267 ? -6.059 14.905 -12.018 1.00 93.62 267 LEU A O 1
ATOM 2043 N N . ILE A 1 268 ? -4.754 13.787 -13.478 1.00 93.12 268 ILE A N 1
ATOM 2044 C CA . ILE A 1 268 ? -5.663 12.644 -13.646 1.00 93.12 268 ILE A CA 1
ATOM 2045 C C . ILE A 1 268 ? -5.870 11.934 -12.304 1.00 93.12 268 ILE A C 1
ATOM 2047 O O . ILE A 1 268 ? -7.010 11.680 -11.920 1.00 93.12 268 ILE A O 1
ATOM 2051 N N . ALA A 1 269 ? -4.799 11.659 -11.554 1.00 94.50 269 ALA A N 1
ATOM 2052 C CA . ALA A 1 269 ? -4.893 10.993 -10.257 1.00 94.50 269 ALA A CA 1
ATOM 2053 C C . ALA A 1 269 ? -5.750 11.787 -9.255 1.00 94.50 269 ALA A C 1
ATOM 2055 O O . ALA A 1 269 ? -6.619 11.213 -8.597 1.00 94.50 269 ALA A O 1
ATOM 2056 N N . VAL A 1 270 ? -5.561 13.109 -9.174 1.00 96.38 270 VAL A N 1
ATOM 2057 C CA . VAL A 1 270 ? -6.381 13.989 -8.325 1.00 96.38 270 VAL A CA 1
ATOM 2058 C C . VAL A 1 270 ? -7.833 14.013 -8.802 1.00 96.38 270 VAL A C 1
ATOM 2060 O O . VAL A 1 270 ? -8.737 13.893 -7.976 1.00 96.38 270 VAL A O 1
ATOM 2063 N N . ALA A 1 271 ? -8.078 14.112 -10.110 1.00 96.56 271 ALA A N 1
ATOM 2064 C CA . ALA A 1 271 ? -9.428 14.105 -10.668 1.00 96.56 271 ALA A CA 1
ATOM 2065 C C . ALA A 1 271 ? -10.167 12.794 -10.350 1.00 96.56 271 ALA A C 1
ATOM 2067 O O . ALA A 1 271 ? -11.295 12.825 -9.853 1.00 96.56 271 ALA A O 1
ATOM 2068 N N . VAL A 1 272 ? -9.511 11.646 -10.549 1.00 97.12 272 VAL A N 1
ATOM 2069 C CA . VAL A 1 272 ? -10.052 10.324 -10.202 1.00 97.12 272 VAL A CA 1
ATOM 2070 C C . VAL A 1 272 ? -10.300 10.222 -8.698 1.00 97.12 272 VAL A C 1
ATOM 2072 O O . VAL A 1 272 ? -11.371 9.785 -8.283 1.00 97.12 272 VAL A O 1
ATOM 2075 N N . PHE A 1 273 ? -9.366 10.675 -7.861 1.00 97.25 273 PHE A N 1
ATOM 2076 C CA . PHE A 1 273 ? -9.532 10.649 -6.408 1.00 97.25 273 PHE A CA 1
ATOM 2077 C C . PHE A 1 273 ? -10.718 11.501 -5.931 1.00 97.25 273 PHE A C 1
ATOM 2079 O O . PHE A 1 273 ? -11.507 11.048 -5.097 1.00 97.25 273 PHE A O 1
ATOM 2086 N N . VAL A 1 274 ? -10.890 12.709 -6.478 1.00 97.62 274 VAL A N 1
ATOM 2087 C CA . VAL A 1 274 ? -12.034 13.581 -6.169 1.00 97.62 274 VAL A CA 1
ATOM 2088 C C . VAL A 1 274 ? -13.340 12.934 -6.630 1.00 97.62 274 VAL A C 1
ATOM 2090 O O . VAL A 1 274 ? -14.295 12.875 -5.852 1.00 97.62 274 VAL A O 1
ATOM 2093 N N . ALA A 1 275 ? -13.378 12.381 -7.844 1.00 97.88 275 ALA A N 1
ATOM 2094 C CA . ALA A 1 275 ? -14.545 11.671 -8.357 1.00 97.88 275 ALA A CA 1
ATOM 2095 C C . ALA A 1 275 ? -14.921 10.471 -7.472 1.00 97.88 275 ALA A C 1
ATOM 2097 O O . ALA A 1 275 ? -16.094 10.299 -7.145 1.00 97.88 275 ALA A O 1
ATOM 2098 N N . LEU A 1 276 ? -13.942 9.687 -7.007 1.00 97.88 276 LEU A N 1
ATOM 2099 C CA . LEU A 1 276 ? -14.170 8.565 -6.091 1.00 97.88 276 LEU A CA 1
ATOM 2100 C C . LEU A 1 276 ? -14.641 9.022 -4.704 1.00 97.88 276 LEU A C 1
ATOM 2102 O O . LEU A 1 276 ? -15.491 8.359 -4.106 1.00 97.88 276 LEU A O 1
ATOM 2106 N N . CYS A 1 277 ? -14.158 10.162 -4.201 1.00 97.56 277 CYS A N 1
ATOM 2107 C CA . CYS A 1 277 ? -14.666 10.759 -2.964 1.00 97.56 277 CYS A CA 1
ATOM 2108 C C . CYS A 1 277 ? -16.147 11.148 -3.092 1.00 97.56 277 CYS A C 1
ATOM 2110 O O . CYS A 1 277 ? -16.955 10.780 -2.235 1.00 97.56 277 CYS A O 1
ATOM 2112 N N . LEU A 1 278 ? -16.511 11.840 -4.178 1.00 97.56 278 LEU A N 1
ATOM 2113 C CA . LEU A 1 278 ? -17.892 12.240 -4.464 1.00 97.56 278 LEU A CA 1
ATOM 2114 C C . LEU A 1 278 ? -18.794 11.020 -4.656 1.00 97.56 278 LEU A C 1
ATOM 2116 O O . LEU A 1 278 ? -19.836 10.912 -4.010 1.00 97.56 278 LEU A O 1
ATOM 2120 N N . PHE A 1 279 ? -18.356 10.065 -5.479 1.00 97.75 279 PHE A N 1
ATOM 2121 C CA . PHE A 1 279 ? -19.049 8.799 -5.685 1.00 97.75 279 PHE A CA 1
ATOM 2122 C C . PHE A 1 279 ? -19.285 8.078 -4.358 1.00 97.75 279 PHE A C 1
ATOM 2124 O O . PHE A 1 279 ? -20.410 7.682 -4.074 1.00 97.75 279 PHE A O 1
ATOM 2131 N N . SER A 1 280 ? -18.266 7.966 -3.504 1.00 97.94 280 SER A N 1
ATOM 2132 C CA . SER A 1 280 ? -18.390 7.286 -2.212 1.00 97.94 280 SER A CA 1
ATOM 2133 C C . SER A 1 280 ? -19.377 7.986 -1.275 1.00 97.94 280 SER A C 1
ATOM 2135 O O . SER A 1 280 ? -20.130 7.323 -0.559 1.00 97.94 280 SER A O 1
ATOM 2137 N N . ALA A 1 281 ? -19.405 9.323 -1.274 1.00 96.75 281 ALA A N 1
ATOM 2138 C CA . ALA A 1 281 ? -20.356 10.102 -0.484 1.00 96.75 281 ALA A CA 1
ATOM 2139 C C . ALA A 1 281 ? -21.803 9.896 -0.959 1.00 96.75 281 ALA A C 1
ATOM 2141 O O . ALA A 1 281 ? -22.674 9.588 -0.142 1.00 96.75 281 ALA A O 1
ATOM 2142 N N . LEU A 1 282 ? -22.043 9.997 -2.271 1.00 97.00 282 LEU A N 1
ATOM 2143 C CA . LEU A 1 282 ? -23.360 9.794 -2.882 1.00 97.00 282 LEU A CA 1
ATOM 2144 C C . LEU A 1 282 ? -23.837 8.345 -2.726 1.00 97.00 282 LEU A C 1
ATOM 2146 O O . LEU A 1 282 ? -24.968 8.096 -2.309 1.00 97.00 282 LEU A O 1
ATOM 2150 N N . TRP A 1 283 ? -22.957 7.377 -2.982 1.00 97.44 283 TRP A N 1
ATOM 2151 C CA . TRP A 1 283 ? -23.251 5.954 -2.852 1.00 97.44 283 TRP A CA 1
ATOM 2152 C C . TRP A 1 283 ? -23.652 5.600 -1.420 1.00 97.44 283 TRP A C 1
ATOM 2154 O O . TRP A 1 283 ? -24.711 5.016 -1.179 1.00 97.44 283 TRP A O 1
ATOM 2164 N N . LEU A 1 284 ? -22.849 6.011 -0.436 1.00 96.56 284 LEU A N 1
ATOM 2165 C CA . LEU A 1 284 ? -23.143 5.744 0.969 1.00 96.56 284 LEU A CA 1
ATOM 2166 C C . LEU A 1 284 ? -24.268 6.607 1.532 1.00 96.56 284 LEU A C 1
ATOM 2168 O O . LEU A 1 284 ? -24.613 6.414 2.698 1.00 96.56 284 LEU A O 1
ATOM 2172 N N . ALA A 1 285 ? -24.863 7.532 0.776 1.00 95.06 285 ALA A N 1
ATOM 2173 C CA . ALA A 1 285 ? -26.120 8.153 1.182 1.00 95.06 285 ALA A CA 1
ATOM 2174 C C . ALA A 1 285 ? -27.250 7.109 1.175 1.00 95.06 285 ALA A C 1
ATOM 2176 O O . ALA A 1 285 ? -28.021 7.037 2.135 1.00 95.06 285 ALA A O 1
ATOM 2177 N N . VAL A 1 286 ? -27.262 6.232 0.165 1.00 95.62 286 VAL A N 1
ATOM 2178 C CA . VAL A 1 286 ? -28.313 5.232 -0.088 1.00 95.62 286 VAL A CA 1
ATOM 2179 C C . VAL A 1 286 ? -27.927 3.837 0.425 1.00 95.62 286 VAL A C 1
ATOM 2181 O O . VAL A 1 286 ? -28.729 3.149 1.066 1.00 95.62 286 VAL A O 1
ATOM 2184 N N . PHE A 1 287 ? -26.682 3.420 0.191 1.00 96.31 287 PHE A N 1
ATOM 2185 C CA . PHE A 1 287 ? -26.196 2.071 0.477 1.00 96.31 287 PHE A CA 1
ATOM 2186 C C . PHE A 1 287 ? -25.386 1.995 1.782 1.00 96.31 287 PHE A C 1
ATOM 2188 O O . PHE A 1 287 ? -24.858 2.986 2.291 1.00 96.31 287 PHE A O 1
ATOM 2195 N N . ARG A 1 288 ? -25.298 0.796 2.369 1.00 94.31 288 ARG A N 1
ATOM 2196 C CA . ARG A 1 288 ? -24.576 0.535 3.632 1.00 94.31 288 ARG A CA 1
ATOM 2197 C C . ARG A 1 288 ? -23.085 0.289 3.437 1.00 94.31 288 ARG A C 1
ATOM 2199 O O . ARG A 1 288 ? -22.305 0.557 4.349 1.00 94.31 288 ARG A O 1
ATOM 2206 N N . PHE A 1 289 ? -22.714 -0.258 2.287 1.00 95.69 289 PHE A N 1
ATOM 2207 C CA . PHE A 1 289 ? -21.360 -0.674 1.937 1.00 95.69 289 PHE A CA 1
ATOM 2208 C C . PHE A 1 289 ? -21.088 -0.285 0.487 1.00 95.69 289 PHE A C 1
ATOM 2210 O O . PHE A 1 289 ? -22.033 -0.190 -0.298 1.00 95.69 289 PHE A O 1
ATOM 2217 N N . GLY A 1 290 ? -19.818 -0.105 0.125 1.00 97.00 290 GLY A N 1
ATOM 2218 C CA . GLY A 1 290 ? -19.448 -0.087 -1.286 1.00 97.00 290 GLY A CA 1
ATOM 2219 C C . GLY A 1 290 ? -19.727 -1.444 -1.949 1.00 97.00 290 GLY A C 1
ATOM 2220 O O . GLY A 1 290 ? -19.858 -2.451 -1.241 1.00 97.00 290 GLY A O 1
ATOM 2221 N N . PRO A 1 291 ? -19.850 -1.495 -3.286 1.00 96.75 291 PRO A N 1
ATOM 2222 C CA . PRO A 1 291 ? -20.112 -2.730 -4.022 1.00 96.75 291 PRO A CA 1
ATOM 2223 C C . PRO A 1 291 ? -19.132 -3.857 -3.676 1.00 96.75 291 PRO A C 1
ATOM 2225 O O . PRO A 1 291 ? -19.557 -4.961 -3.331 1.00 96.75 291 PRO A O 1
ATOM 2228 N N . ALA A 1 292 ? -17.826 -3.575 -3.684 1.00 97.56 292 ALA A N 1
ATOM 2229 C CA . ALA A 1 292 ? -16.809 -4.585 -3.406 1.00 97.56 292 ALA A CA 1
ATOM 2230 C C . ALA A 1 292 ? -16.818 -5.011 -1.931 1.00 97.56 292 ALA A C 1
ATOM 2232 O O . ALA A 1 292 ? -16.719 -6.198 -1.620 1.00 97.56 292 ALA A O 1
ATOM 2233 N N . GLU A 1 293 ? -17.013 -4.071 -1.000 1.00 97.75 293 GLU A N 1
ATOM 2234 C CA . GLU A 1 293 ? -17.163 -4.385 0.421 1.00 97.75 293 GLU A CA 1
ATOM 2235 C C . GLU A 1 293 ? -18.401 -5.243 0.686 1.00 97.75 293 GLU A C 1
ATOM 2237 O O . GLU A 1 293 ? -18.365 -6.114 1.557 1.00 97.75 293 GLU A O 1
ATOM 2242 N N . TRP A 1 294 ? -19.499 -5.003 -0.035 1.00 97.38 294 TRP A N 1
ATOM 2243 C CA . TRP A 1 294 ? -20.719 -5.794 0.071 1.00 97.38 294 TRP A CA 1
ATOM 2244 C C . TRP A 1 294 ? -20.501 -7.230 -0.410 1.00 97.38 294 TRP A C 1
ATOM 2246 O O . TRP A 1 294 ? -20.872 -8.157 0.318 1.00 97.38 294 TRP A O 1
ATOM 2256 N N . VAL A 1 295 ? -19.859 -7.425 -1.569 1.00 97.00 295 VAL A N 1
ATOM 2257 C CA . VAL A 1 295 ? -19.492 -8.757 -2.083 1.00 97.00 295 VAL A CA 1
ATOM 2258 C C . VAL A 1 295 ? -18.591 -9.468 -1.079 1.00 97.00 295 VAL A C 1
ATOM 2260 O O . VAL A 1 295 ? -18.917 -10.558 -0.605 1.00 97.00 295 VAL A O 1
ATOM 2263 N N . TRP A 1 296 ? -17.504 -8.815 -0.669 1.00 96.88 296 TRP A N 1
ATOM 2264 C CA . TRP A 1 296 ? -16.538 -9.377 0.267 1.00 96.88 296 TRP A CA 1
ATOM 2265 C C . TRP A 1 296 ? -17.177 -9.786 1.596 1.00 96.88 296 TRP A C 1
ATOM 2267 O O . TRP A 1 296 ? -16.949 -10.895 2.087 1.00 96.88 296 TRP A O 1
ATOM 2277 N N . ARG A 1 297 ? -18.025 -8.928 2.180 1.00 95.31 297 ARG A N 1
ATOM 2278 C CA . ARG A 1 297 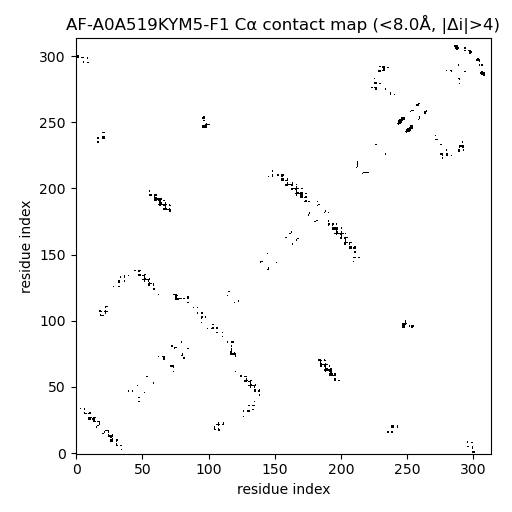? -18.747 -9.247 3.420 1.00 95.31 297 ARG A CA 1
ATOM 2279 C C . ARG A 1 297 ? -19.736 -10.387 3.206 1.00 95.31 297 ARG A C 1
ATOM 2281 O O . ARG A 1 297 ? -19.752 -11.309 4.015 1.00 95.31 297 ARG A O 1
ATOM 2288 N N . SER A 1 298 ? -20.533 -10.351 2.142 1.00 96.56 298 SER A N 1
ATOM 2289 C CA . SER A 1 298 ? -21.552 -11.374 1.878 1.00 96.56 298 SER A CA 1
ATOM 2290 C C . SER A 1 298 ? -20.937 -12.763 1.723 1.00 96.56 298 SER A C 1
ATOM 2292 O O . SER A 1 298 ? -21.396 -13.707 2.367 1.00 96.56 298 SER A O 1
ATOM 2294 N N . LEU A 1 299 ? -19.834 -12.865 0.977 1.00 95.75 299 LEU A N 1
ATOM 2295 C CA . LEU A 1 299 ? -19.065 -14.102 0.845 1.00 95.75 299 LEU A CA 1
ATOM 2296 C C . LEU A 1 299 ? -18.428 -14.522 2.179 1.00 95.75 299 LEU A C 1
ATOM 2298 O O . LEU A 1 299 ? -18.482 -15.693 2.546 1.00 95.75 299 LEU A O 1
ATOM 2302 N N . THR A 1 300 ? -17.887 -13.577 2.958 1.00 94.69 300 THR A N 1
ATOM 2303 C CA . THR A 1 300 ? -17.244 -13.885 4.251 1.00 94.69 300 THR A CA 1
ATOM 2304 C C . THR A 1 300 ? -18.240 -14.475 5.254 1.00 94.69 300 THR A C 1
ATOM 2306 O O . THR A 1 300 ? -17.919 -15.429 5.969 1.00 94.69 300 THR A O 1
ATOM 2309 N N . TYR A 1 301 ? -19.452 -13.916 5.313 1.00 93.88 301 TYR A N 1
ATOM 2310 C CA . TYR A 1 301 ? -20.522 -14.395 6.189 1.00 93.88 301 TYR A CA 1
ATOM 2311 C C . TYR A 1 301 ? -21.292 -15.593 5.614 1.00 93.88 301 TYR A C 1
ATOM 2313 O O . TYR A 1 301 ? -22.061 -16.203 6.353 1.00 93.88 301 TYR A O 1
ATOM 2321 N N . GLY A 1 302 ? -21.115 -15.928 4.331 1.00 93.06 302 GLY A N 1
ATOM 2322 C CA . GLY A 1 302 ? -21.881 -16.975 3.647 1.00 93.06 302 GLY A CA 1
ATOM 2323 C C . GLY A 1 302 ? -23.366 -16.638 3.463 1.00 93.06 302 GLY A C 1
ATOM 2324 O O . GLY A 1 302 ? -24.182 -17.537 3.301 1.00 93.06 302 GLY A O 1
ATOM 2325 N N . ARG A 1 303 ? -23.736 -15.353 3.538 1.00 94.25 303 ARG A N 1
ATOM 2326 C CA . ARG A 1 303 ? -25.110 -14.872 3.334 1.00 94.25 303 ARG A CA 1
ATOM 2327 C C . ARG A 1 303 ? -25.104 -13.452 2.786 1.00 94.25 303 ARG A C 1
ATOM 2329 O O . ARG A 1 303 ? -24.296 -12.625 3.224 1.00 94.25 303 ARG A O 1
ATOM 2336 N N . LEU A 1 304 ? -26.045 -13.159 1.890 1.00 93.69 304 LEU A N 1
ATOM 2337 C CA . LEU A 1 304 ? -26.219 -11.825 1.319 1.00 93.69 304 LEU A CA 1
ATOM 2338 C C . LEU A 1 304 ? -26.488 -10.804 2.428 1.00 93.69 304 LEU A C 1
ATOM 2340 O O . LEU A 1 304 ? -27.414 -10.953 3.227 1.00 93.69 304 LEU A O 1
ATOM 2344 N N . GLN A 1 305 ? -25.644 -9.775 2.505 1.00 94.44 305 GLN A N 1
ATOM 2345 C CA . GLN A 1 305 ? -25.843 -8.682 3.451 1.00 94.44 305 GLN A CA 1
ATOM 2346 C C . GLN A 1 305 ? -26.903 -7.705 2.918 1.00 94.44 305 GLN A C 1
ATOM 2348 O O . GLN A 1 305 ? -26.985 -7.491 1.710 1.00 94.44 305 GLN A O 1
ATOM 2353 N N . PRO A 1 306 ? -27.689 -7.045 3.782 1.00 92.06 306 PRO A N 1
ATOM 2354 C CA . PRO A 1 306 ? -28.577 -5.975 3.337 1.00 92.06 306 PRO A CA 1
ATOM 2355 C C . PRO A 1 306 ? -27.749 -4.815 2.762 1.00 92.06 306 PRO A C 1
ATOM 2357 O O . PRO A 1 306 ? -26.930 -4.228 3.474 1.00 92.06 306 PRO A O 1
ATOM 2360 N N . VAL A 1 307 ? -27.950 -4.498 1.480 1.00 91.06 307 VAL A N 1
ATOM 2361 C CA . VAL A 1 307 ? -27.176 -3.466 0.768 1.00 91.06 307 VAL A CA 1
ATOM 2362 C C . VAL A 1 307 ? -27.733 -2.057 0.995 1.00 91.06 307 VAL A C 1
ATOM 2364 O O . VAL A 1 307 ? -26.965 -1.113 1.162 1.00 91.06 307 VAL A O 1
ATOM 2367 N N . LEU A 1 308 ? -29.059 -1.913 1.082 1.00 91.00 308 LEU A N 1
ATOM 2368 C CA . LEU A 1 308 ? -29.738 -0.638 1.326 1.00 91.00 308 LEU A CA 1
ATOM 2369 C C . LEU A 1 308 ? -29.731 -0.280 2.813 1.00 91.00 308 LEU A C 1
ATOM 2371 O O . LEU A 1 308 ? -29.857 -1.150 3.686 1.00 91.00 308 LEU A O 1
ATOM 2375 N N . LYS A 1 309 ? -29.613 1.014 3.125 1.00 88.69 309 LYS A N 1
ATOM 2376 C CA . LYS A 1 309 ? -29.892 1.490 4.482 1.00 88.69 309 LYS A CA 1
ATOM 2377 C C . LYS A 1 309 ? -31.375 1.288 4.784 1.00 88.69 309 LYS A C 1
ATOM 2379 O O . LYS A 1 309 ? -32.228 1.619 3.964 1.00 88.69 309 LYS A O 1
ATOM 2384 N N . ARG A 1 310 ? -31.696 0.771 5.976 1.00 76.62 310 ARG A N 1
ATOM 2385 C CA . ARG A 1 310 ? -33.073 0.861 6.478 1.00 76.62 310 ARG A CA 1
ATOM 2386 C C . ARG A 1 310 ? -33.402 2.346 6.592 1.00 76.62 310 ARG A C 1
ATOM 2388 O O . ARG A 1 310 ? -32.641 3.071 7.233 1.00 76.62 310 ARG A O 1
ATOM 2395 N N . LYS A 1 311 ? -34.506 2.788 5.980 1.00 66.56 311 LYS A N 1
ATOM 2396 C CA . LYS A 1 311 ? -35.100 4.074 6.350 1.00 66.56 311 LYS A CA 1
ATOM 2397 C C . LYS A 1 311 ? -35.333 4.010 7.858 1.00 66.56 311 LYS A C 1
ATOM 2399 O O . LYS A 1 311 ? -35.935 3.045 8.331 1.00 66.56 311 LYS A O 1
ATOM 2404 N N . SER A 1 312 ? -34.798 4.973 8.606 1.00 54.81 312 SER A N 1
ATOM 2405 C CA . SER A 1 312 ? -35.306 5.207 9.955 1.00 54.81 312 SER A CA 1
ATOM 2406 C C . SER A 1 312 ? -36.804 5.422 9.788 1.00 54.81 312 SER A C 1
ATOM 2408 O O . SER A 1 312 ? -37.188 6.240 8.951 1.00 54.81 312 SER A O 1
ATOM 2410 N N . ALA A 1 313 ? -37.636 4.650 10.488 1.00 48.59 313 ALA A N 1
ATOM 2411 C CA . ALA A 1 313 ? -39.020 5.065 10.658 1.00 48.59 313 ALA A CA 1
ATOM 2412 C C . ALA A 1 313 ? -38.955 6.471 11.277 1.00 48.59 313 ALA A C 1
ATOM 2414 O O . ALA A 1 313 ? -38.192 6.670 12.230 1.00 48.59 313 ALA A O 1
ATOM 2415 N N . ALA A 1 314 ? -39.577 7.436 10.603 1.00 45.44 314 ALA A N 1
ATOM 2416 C CA . ALA A 1 314 ? -39.676 8.813 11.067 1.00 45.44 314 ALA A CA 1
ATOM 2417 C C . ALA A 1 314 ? -40.666 8.890 12.230 1.00 45.44 314 ALA A C 1
ATOM 2419 O O . ALA A 1 314 ? -41.631 8.089 12.207 1.00 45.44 314 ALA A O 1
#

Nearest PDB structures (foldseek):
  6h2f-assembly1_D  TM=1.916E-01  e=9.527E+00  Aeromonas hydrophila subsp. hydrophila AL09-71

Secondary structure (DSSP, 8-state):
-HHHHHHHHHHHHHHHHHHHT-S--HHHHHHHHHHHHGGGTT--HHHHHHHHHHHHHHHHHHHHHHHHHHTSPPPPTT---HHHHHHHHHTTHHHHHSS-HHHHHHHHHHHHHHHHHHSHHHHHHHHHHHHHHHHHHHHHHHHTTTTSHHHHHHHHHHHHHHHHHHHHHHHHHHHTTTTT----HHHHHHHHHGGGHHHHHHHHHHHHHHHHHHHT-HHHHHHHHHHHHTHHHHHHHHHHHHHHHHSTTTT-GGG-TTTSSHHHHHHHHHHHHHHHHHHHHHHHHHBSS-HHHHHHHHHHHTSPPP-BPPPPP-